Protein AF-A0A345UHA7-F1 (afdb_monomer)

pLDDT: mean 74.05, std 21.98, range [25.69, 98.0]

Structure (mmCIF, N/CA/C/O backbone):
data_AF-A0A345UHA7-F1
#
_entry.id   AF-A0A345UHA7-F1
#
loop_
_atom_site.group_PDB
_atom_site.id
_atom_site.type_symbol
_atom_site.label_atom_id
_atom_site.label_alt_id
_atom_site.label_comp_id
_atom_site.label_asym_id
_atom_site.label_entity_id
_atom_site.label_seq_id
_atom_site.pdbx_PDB_ins_code
_atom_site.Cartn_x
_atom_site.Cartn_y
_atom_site.Cartn_z
_atom_site.occupancy
_atom_site.B_iso_or_equiv
_atom_site.auth_seq_id
_atom_site.auth_comp_id
_atom_site.auth_asym_id
_atom_site.auth_atom_id
_atom_site.pdbx_PDB_model_num
ATOM 1 N N . MET A 1 1 ? -16.483 -17.865 14.409 1.00 34.06 1 MET A N 1
ATOM 2 C CA . MET A 1 1 ? -15.227 -18.391 13.826 1.00 34.06 1 MET A CA 1
ATOM 3 C C . MET A 1 1 ? -14.293 -17.213 13.485 1.00 34.06 1 MET A C 1
ATOM 5 O O . MET A 1 1 ? -13.857 -17.096 12.353 1.00 34.06 1 MET A O 1
ATOM 9 N N . HIS A 1 2 ? -14.020 -16.321 14.456 1.00 38.47 2 HIS A N 1
ATOM 10 C CA . HIS A 1 2 ? -13.382 -14.999 14.241 1.00 38.47 2 HIS A CA 1
ATOM 11 C C . HIS A 1 2 ? -11.969 -14.851 14.842 1.00 38.47 2 HIS A C 1
ATOM 13 O O . HIS A 1 2 ? -11.274 -13.889 14.550 1.00 38.47 2 HIS A O 1
ATOM 19 N N . GLN A 1 3 ? -11.498 -15.814 15.641 1.00 29.56 3 GLN A N 1
ATOM 20 C CA . GLN A 1 3 ?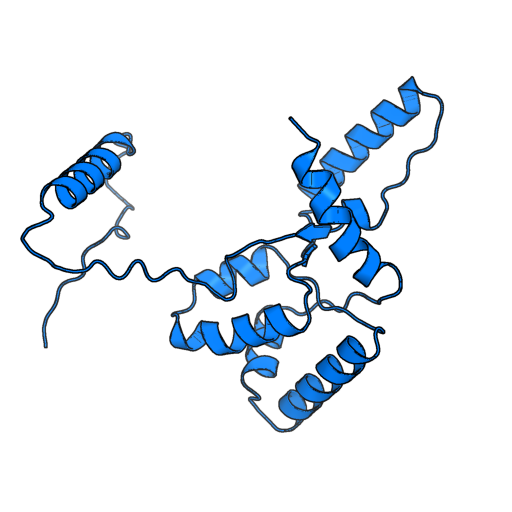 -10.256 -15.650 16.413 1.00 29.56 3 GLN A CA 1
ATOM 21 C C . GLN A 1 3 ? -8.964 -15.682 15.581 1.00 29.56 3 GLN A C 1
ATOM 23 O O . GLN A 1 3 ? -7.966 -15.098 15.986 1.00 29.56 3 GLN A O 1
ATOM 28 N N . ILE A 1 4 ? -8.947 -16.343 14.418 1.00 29.05 4 ILE A N 1
ATOM 29 C CA . ILE A 1 4 ? -7.709 -16.477 13.627 1.00 29.05 4 ILE A CA 1
ATOM 30 C C . ILE A 1 4 ? -7.385 -15.174 12.877 1.00 29.05 4 ILE A C 1
ATOM 32 O O . ILE A 1 4 ? -6.213 -14.835 12.739 1.00 29.05 4 ILE A O 1
ATOM 36 N N . SER A 1 5 ? -8.390 -14.399 12.447 1.00 39.06 5 SER A N 1
ATOM 37 C CA . SER A 1 5 ? -8.163 -13.122 11.753 1.00 39.06 5 SER A CA 1
ATOM 38 C C . SER A 1 5 ? -7.657 -12.010 12.674 1.00 39.06 5 SER A C 1
ATOM 40 O O . SER A 1 5 ? -6.958 -11.120 12.205 1.00 39.06 5 SER A O 1
ATOM 42 N N . GLU A 1 6 ? -7.977 -12.052 13.969 1.00 41.66 6 GLU A N 1
ATOM 43 C CA . GLU A 1 6 ? -7.555 -11.024 14.932 1.00 41.66 6 GLU A CA 1
ATOM 44 C C . GLU A 1 6 ? -6.086 -11.185 15.353 1.00 41.66 6 GLU A C 1
ATOM 46 O O . GLU A 1 6 ? -5.352 -10.199 15.429 1.00 41.66 6 GLU A O 1
ATOM 51 N N . ILE A 1 7 ? -5.615 -12.425 15.545 1.00 40.81 7 ILE A N 1
ATOM 52 C CA . ILE A 1 7 ? -4.245 -12.709 16.013 1.00 40.81 7 ILE A CA 1
ATOM 53 C C . ILE A 1 7 ? -3.190 -12.309 14.967 1.00 40.81 7 ILE A C 1
ATOM 55 O O . ILE A 1 7 ? -2.185 -11.695 15.322 1.00 40.81 7 ILE A O 1
ATOM 59 N N . TYR A 1 8 ? -3.426 -12.589 13.679 1.00 48.06 8 TYR A N 1
ATOM 60 C CA . TYR A 1 8 ? -2.515 -12.178 12.595 1.00 48.06 8 TYR A CA 1
ATOM 61 C C .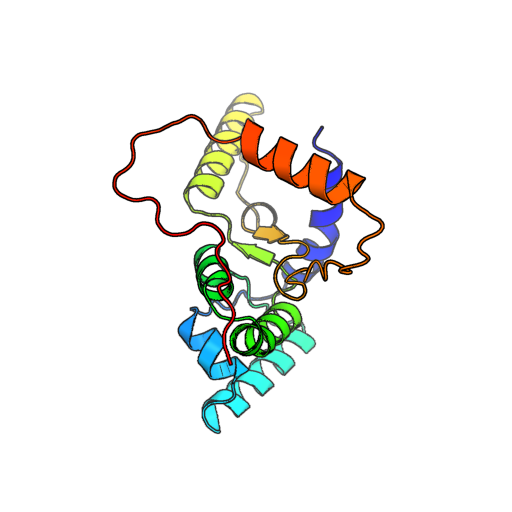 TYR A 1 8 ? -2.475 -10.660 12.393 1.00 48.06 8 TYR A C 1
ATOM 63 O O . TYR A 1 8 ? -1.476 -10.113 11.925 1.00 48.06 8 TYR A O 1
ATOM 71 N N . ASN A 1 9 ? -3.542 -9.969 12.791 1.00 59.47 9 ASN A N 1
ATOM 72 C CA . ASN A 1 9 ? -3.639 -8.531 12.642 1.00 59.47 9 ASN A CA 1
ATOM 73 C C . ASN A 1 9 ? -2.716 -7.815 13.645 1.00 59.47 9 ASN A C 1
ATOM 75 O O . ASN A 1 9 ? -2.028 -6.873 13.270 1.00 59.47 9 ASN A O 1
ATOM 79 N N . HIS A 1 10 ? -2.616 -8.276 14.897 1.00 64.81 10 HIS A N 1
ATOM 80 C CA . HIS A 1 10 ? -1.886 -7.543 15.942 1.00 64.81 10 HIS A CA 1
ATOM 81 C C . HIS A 1 10 ? -0.402 -7.292 15.641 1.00 64.81 10 HIS A C 1
ATOM 83 O O . HIS A 1 10 ? 0.079 -6.185 15.886 1.00 64.81 10 HIS A O 1
ATOM 89 N N . GLU A 1 11 ? 0.330 -8.266 15.094 1.00 72.00 11 GLU A N 1
ATOM 90 C CA . GLU A 1 11 ? 1.757 -8.081 14.802 1.00 72.00 11 GLU A CA 1
ATOM 91 C C . GLU A 1 11 ? 1.973 -7.086 13.653 1.00 72.00 11 GLU A C 1
ATOM 93 O O . GLU A 1 11 ? 2.714 -6.115 13.814 1.00 72.00 11 GLU A O 1
ATOM 98 N N . ALA A 1 12 ? 1.297 -7.275 12.515 1.00 70.81 12 ALA A N 1
ATOM 99 C CA . ALA A 1 12 ? 1.405 -6.366 11.373 1.00 70.81 12 ALA A CA 1
ATOM 100 C C . ALA A 1 12 ? 0.928 -4.949 11.730 1.00 70.81 12 ALA A C 1
ATOM 102 O O . ALA A 1 12 ? 1.555 -3.963 11.339 1.00 70.81 12 ALA A O 1
ATOM 103 N N . LEU A 1 13 ? -0.129 -4.846 12.536 1.00 75.56 13 LEU A N 1
ATOM 104 C CA . LEU A 1 13 ? -0.678 -3.572 12.981 1.00 75.56 13 LEU A CA 1
ATOM 105 C C . LEU A 1 13 ? 0.235 -2.862 13.984 1.00 75.56 13 LEU A C 1
ATOM 107 O O . LEU A 1 13 ? 0.436 -1.656 13.865 1.00 75.56 13 LEU A O 1
ATOM 111 N N . SER A 1 14 ? 0.877 -3.595 14.900 1.00 81.75 14 SER A N 1
ATOM 112 C CA . SER A 1 14 ? 1.869 -3.011 15.818 1.00 81.75 14 SER A CA 1
ATOM 113 C C . SER A 1 14 ? 3.032 -2.340 15.079 1.00 81.75 14 SER A C 1
ATOM 115 O O . SER A 1 14 ? 3.581 -1.345 15.552 1.00 81.75 14 SER A O 1
ATOM 117 N N . ARG A 1 15 ? 3.376 -2.843 13.884 1.00 82.62 15 ARG A N 1
ATOM 118 C CA . ARG A 1 15 ? 4.448 -2.283 13.053 1.00 82.62 15 ARG A CA 1
ATOM 119 C C . ARG A 1 15 ? 4.070 -0.943 12.433 1.00 82.62 15 ARG A C 1
ATOM 121 O O . ARG A 1 15 ? 4.984 -0.188 12.110 1.00 82.62 15 ARG A O 1
ATOM 128 N N . ILE A 1 16 ? 2.778 -0.641 12.273 1.00 86.44 16 ILE A N 1
ATOM 129 C CA . ILE A 1 16 ? 2.304 0.587 11.617 1.00 86.44 16 ILE A CA 1
ATOM 130 C C . ILE A 1 16 ? 1.782 1.657 12.573 1.00 86.44 16 ILE A C 1
ATOM 132 O O . ILE A 1 16 ? 1.665 2.800 12.151 1.00 86.44 16 ILE A O 1
ATOM 136 N N . THR A 1 17 ? 1.522 1.340 13.844 1.00 84.69 17 THR A N 1
ATOM 137 C CA . THR A 1 17 ? 0.939 2.290 14.814 1.00 84.69 17 THR A CA 1
ATOM 138 C C . THR A 1 17 ? 1.694 3.622 14.908 1.00 84.69 17 THR A C 1
ATOM 140 O O . THR A 1 17 ? 1.076 4.656 15.122 1.00 84.69 17 THR A O 1
ATOM 143 N N . ASN A 1 18 ? 3.018 3.612 14.715 1.00 86.62 18 ASN A N 1
ATOM 144 C CA . ASN A 1 18 ? 3.872 4.805 14.794 1.00 86.62 18 ASN A CA 1
ATOM 145 C C . ASN A 1 18 ? 4.433 5.245 13.432 1.00 86.62 18 ASN A C 1
ATOM 147 O O . ASN A 1 18 ? 5.433 5.961 13.382 1.00 86.62 18 ASN A O 1
ATOM 151 N N . ARG A 1 19 ? 3.841 4.775 12.330 1.00 92.06 19 ARG A N 1
ATOM 152 C CA . ARG A 1 19 ? 4.293 5.067 10.967 1.00 92.06 19 ARG A CA 1
ATOM 153 C C . ARG A 1 19 ? 3.260 5.894 10.222 1.00 92.06 19 ARG A C 1
ATOM 155 O O . ARG A 1 19 ? 2.061 5.668 10.345 1.00 92.06 19 ARG A O 1
ATOM 162 N N . GLU A 1 20 ? 3.739 6.788 9.372 1.00 92.44 20 GLU A N 1
ATOM 163 C CA . GLU A 1 20 ? 2.893 7.507 8.428 1.00 92.44 20 GLU A CA 1
ATOM 164 C C . GLU A 1 20 ? 2.586 6.633 7.202 1.00 92.44 20 GLU A C 1
ATOM 166 O O . GLU A 1 20 ? 3.461 5.951 6.659 1.00 92.44 20 GLU A O 1
ATOM 171 N N . ALA A 1 21 ? 1.329 6.643 6.764 1.00 92.06 21 ALA A N 1
ATOM 172 C CA . ALA A 1 21 ? 0.905 5.955 5.553 1.00 92.06 21 ALA A CA 1
ATOM 173 C C . ALA A 1 21 ? 1.141 6.851 4.328 1.00 92.06 21 ALA A C 1
ATOM 175 O O . ALA A 1 21 ? 0.546 7.922 4.223 1.00 92.06 21 ALA A O 1
ATOM 176 N N . ILE A 1 22 ? 1.960 6.394 3.376 1.00 93.81 22 ILE A N 1
ATOM 177 C CA . ILE A 1 22 ? 2.143 7.067 2.081 1.00 93.81 22 ILE A CA 1
ATOM 178 C C . ILE A 1 22 ? 1.391 6.308 0.996 1.00 93.81 22 ILE A C 1
ATOM 180 O O . ILE A 1 22 ? 1.702 5.157 0.686 1.00 93.81 22 ILE A O 1
ATOM 184 N N . PHE A 1 23 ? 0.431 6.987 0.378 1.00 90.31 23 PHE A N 1
ATOM 185 C CA . PHE A 1 23 ? -0.394 6.431 -0.683 1.00 90.31 23 PHE A CA 1
ATOM 186 C C . PHE A 1 23 ? 0.230 6.700 -2.046 1.00 90.31 23 PHE A C 1
ATOM 188 O O . PHE A 1 23 ? 0.559 7.836 -2.386 1.00 90.31 23 PHE A O 1
ATOM 195 N N . LEU A 1 24 ? 0.357 5.640 -2.838 1.00 91.44 24 LEU A N 1
ATOM 196 C CA . LEU A 1 24 ? 0.866 5.702 -4.200 1.00 91.44 24 LEU A CA 1
ATOM 197 C C . LEU A 1 24 ? -0.176 5.106 -5.146 1.00 91.44 24 LEU A C 1
ATOM 199 O O . LEU A 1 24 ? -0.687 4.005 -4.912 1.00 91.44 24 LEU A O 1
ATOM 203 N N . ASP A 1 25 ? -0.474 5.828 -6.224 1.00 90.44 25 ASP A N 1
ATOM 204 C CA . ASP A 1 25 ? -1.280 5.287 -7.313 1.00 90.44 25 ASP A CA 1
ATOM 205 C C . ASP A 1 25 ? -0.494 4.226 -8.109 1.00 90.44 25 ASP A C 1
ATOM 207 O O . ASP A 1 25 ? 0.732 4.099 -8.008 1.00 90.44 25 ASP A O 1
ATOM 211 N N . THR A 1 26 ? -1.201 3.440 -8.922 1.00 88.81 26 THR A N 1
ATOM 212 C CA . THR A 1 26 ? -0.596 2.385 -9.750 1.00 88.81 26 THR A CA 1
ATOM 213 C C . THR A 1 26 ? 0.499 2.917 -10.681 1.00 88.81 26 THR A C 1
ATOM 215 O O . THR A 1 26 ? 1.499 2.234 -10.914 1.00 88.81 26 THR A O 1
ATOM 218 N N . ASN A 1 27 ? 0.349 4.132 -11.215 1.00 91.56 27 ASN A N 1
ATOM 219 C CA . ASN A 1 27 ? 1.341 4.716 -12.113 1.00 91.56 27 ASN A CA 1
ATOM 220 C C . ASN A 1 27 ? 2.631 5.045 -11.360 1.00 91.56 27 ASN A C 1
ATOM 222 O O . ASN A 1 27 ? 3.710 4.725 -11.852 1.00 91.56 27 ASN A O 1
ATOM 226 N N . MET A 1 28 ? 2.540 5.622 -10.164 1.00 94.81 28 MET A N 1
ATOM 227 C CA . MET A 1 28 ? 3.688 5.901 -9.305 1.00 94.81 28 MET A CA 1
ATOM 228 C C . MET A 1 28 ? 4.388 4.612 -8.896 1.00 94.81 28 MET A C 1
ATOM 230 O O . MET A 1 28 ? 5.609 4.528 -9.017 1.00 94.81 28 MET A O 1
ATOM 234 N N . TRP A 1 29 ? 3.634 3.577 -8.515 1.00 94.06 29 TRP A N 1
ATOM 235 C CA . TRP A 1 29 ? 4.209 2.258 -8.262 1.00 94.06 29 TRP A CA 1
ATOM 236 C C . TRP A 1 29 ? 5.005 1.739 -9.459 1.00 94.06 29 TRP A C 1
ATOM 238 O O . TRP A 1 29 ? 6.155 1.337 -9.288 1.00 94.06 29 TRP A O 1
ATOM 248 N N . ASN A 1 30 ? 4.442 1.794 -10.669 1.00 92.12 30 ASN A N 1
ATOM 249 C CA . ASN A 1 30 ? 5.132 1.353 -11.883 1.00 92.12 30 ASN A CA 1
ATOM 250 C C . ASN A 1 30 ? 6.418 2.160 -12.137 1.00 92.12 30 ASN A C 1
ATOM 252 O O . ASN A 1 30 ? 7.479 1.566 -12.336 1.00 92.12 30 ASN A O 1
ATOM 256 N N . LYS A 1 31 ? 6.335 3.496 -12.094 1.00 95.25 31 LYS A N 1
ATOM 257 C CA . LYS A 1 31 ? 7.453 4.413 -12.380 1.00 95.25 31 LYS A CA 1
ATOM 258 C C . LYS A 1 31 ? 8.601 4.269 -11.382 1.00 95.25 31 LYS A C 1
ATOM 260 O O . LYS A 1 31 ? 9.759 4.152 -11.781 1.00 95.25 31 LYS A O 1
ATOM 265 N N . ILE A 1 32 ? 8.274 4.227 -10.088 1.00 96.31 32 ILE A N 1
ATOM 266 C CA . ILE A 1 32 ? 9.247 4.083 -8.997 1.00 96.31 32 ILE A CA 1
ATOM 267 C C . ILE A 1 32 ? 9.895 2.701 -9.051 1.00 96.31 32 ILE A C 1
ATOM 269 O O . ILE A 1 32 ? 11.118 2.592 -9.009 1.00 96.31 32 ILE A O 1
ATOM 273 N N . SER A 1 33 ? 9.100 1.637 -9.195 1.00 93.69 33 SER A N 1
ATOM 274 C CA . SER A 1 33 ? 9.626 0.266 -9.190 1.00 93.69 33 SER A CA 1
ATOM 275 C C . SER A 1 33 ? 10.603 0.018 -10.334 1.00 93.69 33 SER A C 1
ATOM 277 O O . SER A 1 33 ? 11.633 -0.624 -10.119 1.00 93.69 33 SER A O 1
ATOM 279 N N . ARG A 1 34 ? 10.291 0.550 -11.523 1.00 93.44 34 ARG A N 1
ATOM 280 C CA . ARG A 1 34 ? 11.087 0.392 -12.749 1.00 93.44 34 ARG A CA 1
ATOM 281 C C . ARG A 1 34 ? 12.229 1.393 -12.880 1.00 93.44 34 ARG A C 1
ATOM 283 O O . ARG A 1 34 ? 12.983 1.281 -13.836 1.00 93.44 34 ARG A O 1
ATOM 290 N N . GLU A 1 35 ? 12.354 2.335 -11.943 1.00 94.50 35 GLU A N 1
ATOM 291 C CA . GLU A 1 35 ? 13.414 3.349 -11.950 1.00 94.50 35 GLU A CA 1
ATOM 292 C C . GLU A 1 35 ? 13.493 4.072 -13.306 1.00 94.50 35 GLU A C 1
ATOM 294 O O . GLU A 1 35 ? 14.569 4.235 -13.870 1.00 94.50 35 GLU A O 1
ATOM 299 N N . GLU A 1 36 ? 12.335 4.486 -13.845 1.00 91.62 36 GLU A N 1
ATOM 300 C CA . GLU A 1 36 ? 12.207 5.019 -15.217 1.00 91.62 36 GLU A CA 1
ATOM 301 C C . GLU A 1 36 ? 13.141 6.214 -15.498 1.00 91.62 36 GLU A C 1
ATOM 303 O O . GLU A 1 36 ? 13.495 6.480 -16.644 1.00 91.62 36 GLU A O 1
ATOM 308 N N . ASN A 1 37 ? 13.564 6.926 -14.449 1.00 96.00 37 ASN A N 1
ATOM 309 C CA . ASN A 1 37 ? 14.605 7.948 -14.493 1.00 96.00 37 ASN A CA 1
ATOM 310 C C . ASN A 1 37 ? 15.320 8.079 -13.130 1.00 96.00 37 ASN A C 1
ATOM 312 O O . ASN A 1 37 ? 14.905 7.488 -12.125 1.00 96.00 37 ASN A O 1
ATOM 316 N N . ASP A 1 38 ? 16.366 8.911 -13.081 1.00 97.69 38 ASP A N 1
ATOM 317 C CA . ASP A 1 38 ? 17.165 9.151 -11.869 1.00 97.69 38 ASP A CA 1
ATOM 318 C C . ASP A 1 38 ? 16.346 9.710 -10.696 1.00 97.69 38 ASP A C 1
ATOM 320 O O . ASP A 1 38 ? 16.620 9.395 -9.535 1.00 97.69 38 ASP A O 1
ATOM 324 N N . LEU A 1 39 ? 15.300 10.495 -10.980 1.00 97.19 39 LEU A N 1
ATOM 325 C CA . LEU A 1 39 ? 14.390 10.999 -9.953 1.00 97.19 39 LEU A CA 1
ATOM 326 C C . LEU A 1 39 ? 13.629 9.843 -9.289 1.00 97.19 39 LEU A C 1
ATOM 328 O O . LEU A 1 39 ? 13.60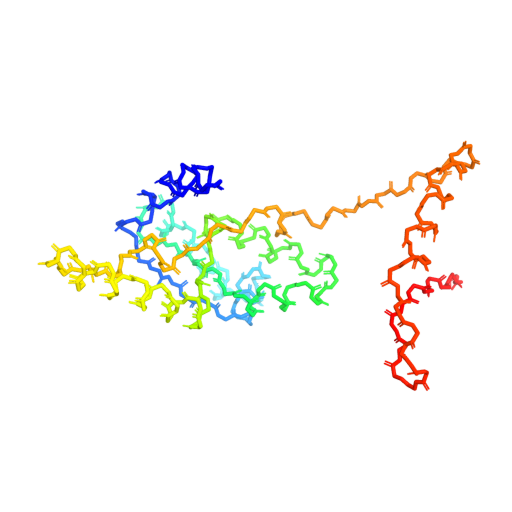6 9.753 -8.063 1.00 97.19 39 LEU A O 1
ATOM 332 N N . PHE A 1 40 ? 13.051 8.928 -10.068 1.00 97.69 40 PHE A N 1
ATOM 333 C CA . PHE A 1 40 ? 12.325 7.774 -9.529 1.00 97.69 40 PHE A CA 1
ATOM 334 C C . PHE A 1 40 ? 13.237 6.789 -8.804 1.00 97.69 40 PHE A C 1
ATOM 336 O O . PHE A 1 40 ? 12.839 6.237 -7.777 1.00 97.69 40 PHE A O 1
ATOM 343 N N . LYS A 1 41 ? 14.476 6.632 -9.271 1.00 97.31 41 LYS A N 1
ATOM 344 C CA . LYS A 1 41 ? 15.508 5.879 -8.555 1.00 97.31 41 LYS A CA 1
ATOM 345 C C . LYS A 1 41 ? 15.811 6.485 -7.183 1.00 97.31 41 LYS A C 1
ATOM 347 O O . LYS A 1 41 ? 15.850 5.764 -6.185 1.00 97.31 41 LYS A O 1
ATOM 352 N N . SER A 1 42 ? 15.964 7.808 -7.122 1.00 97.94 42 SER A N 1
ATOM 353 C CA . SER A 1 42 ? 16.161 8.540 -5.866 1.00 97.94 42 SER A CA 1
ATOM 354 C C . SER A 1 42 ? 14.957 8.399 -4.925 1.00 97.94 42 SER A C 1
ATOM 356 O O . SER A 1 42 ? 15.124 8.053 -3.755 1.00 97.94 42 SER A O 1
ATOM 358 N N . ILE A 1 43 ? 13.731 8.554 -5.443 1.00 97.88 43 ILE A N 1
ATOM 359 C CA . ILE A 1 43 ? 12.490 8.367 -4.672 1.00 97.88 43 ILE A CA 1
ATOM 360 C C . ILE A 1 43 ? 12.408 6.946 -4.105 1.00 97.88 43 ILE A C 1
ATOM 362 O O . ILE A 1 43 ? 12.129 6.780 -2.919 1.00 97.88 43 ILE A O 1
ATOM 366 N N . LYS A 1 44 ? 12.689 5.918 -4.916 1.00 97.69 44 LYS A N 1
ATOM 367 C CA . LYS A 1 44 ? 12.686 4.513 -4.481 1.00 97.69 44 LYS A CA 1
ATOM 368 C C . LYS A 1 44 ? 13.641 4.286 -3.310 1.00 97.69 44 LYS A C 1
ATOM 370 O O . LYS A 1 44 ? 13.264 3.649 -2.327 1.00 97.69 44 LYS A O 1
ATOM 375 N N . LEU A 1 45 ? 14.861 4.820 -3.407 1.00 97.94 45 LEU A N 1
ATOM 376 C CA . LEU A 1 45 ? 15.860 4.734 -2.342 1.00 97.94 45 LEU A CA 1
ATOM 377 C C . LEU A 1 45 ? 15.379 5.442 -1.071 1.00 97.94 45 LEU A C 1
ATOM 379 O O . LEU A 1 45 ? 15.481 4.882 0.018 1.00 97.94 45 LEU A O 1
ATOM 383 N N . HIS A 1 46 ? 14.812 6.639 -1.211 1.00 98.00 46 HIS A N 1
ATOM 384 C CA . HIS A 1 46 ? 14.334 7.418 -0.075 1.00 98.00 46 HIS A CA 1
ATOM 385 C C . HIS A 1 46 ? 13.152 6.749 0.639 1.00 98.00 46 HIS A C 1
ATOM 387 O O . HIS A 1 46 ? 13.148 6.654 1.864 1.00 98.00 46 HIS A O 1
ATOM 393 N N . LEU A 1 47 ? 12.184 6.212 -0.111 1.00 97.88 47 LEU A N 1
ATOM 394 C CA . LEU A 1 47 ? 11.060 5.460 0.453 1.00 97.88 47 LEU A CA 1
ATOM 395 C C . LEU A 1 47 ? 11.541 4.238 1.242 1.00 97.88 47 LEU A C 1
ATOM 397 O O . LEU A 1 47 ? 11.066 4.008 2.353 1.00 97.88 47 LEU A O 1
ATOM 401 N N . LYS A 1 48 ? 12.523 3.494 0.713 1.00 97.62 48 LYS A N 1
ATOM 402 C CA . LYS A 1 48 ? 13.130 2.368 1.437 1.00 97.62 48 LYS A CA 1
ATOM 403 C C . LYS A 1 48 ? 13.799 2.814 2.732 1.00 97.62 48 LYS A C 1
ATOM 405 O O . LYS A 1 48 ? 13.524 2.232 3.772 1.00 97.62 48 LYS A O 1
ATOM 410 N N . GLN A 1 49 ? 14.598 3.879 2.695 1.00 98.00 49 GLN A N 1
ATOM 411 C CA . GLN A 1 49 ? 15.251 4.414 3.894 1.00 98.00 49 GLN A CA 1
ATOM 412 C C . GLN A 1 49 ? 14.232 4.854 4.953 1.00 98.00 49 GLN A C 1
ATOM 414 O O . GLN A 1 49 ? 14.365 4.506 6.123 1.00 98.00 49 GLN A O 1
ATOM 419 N N . LEU A 1 50 ? 13.183 5.583 4.561 1.00 97.81 50 LEU A N 1
ATOM 420 C CA . LEU A 1 50 ? 12.126 6.003 5.486 1.00 97.81 50 LEU A CA 1
ATOM 421 C C . LEU A 1 50 ? 11.367 4.803 6.074 1.00 97.81 50 LEU A C 1
ATOM 423 O O . LEU A 1 50 ? 11.023 4.813 7.260 1.00 97.81 50 LEU A O 1
ATOM 427 N N . PHE A 1 51 ? 11.121 3.770 5.265 1.00 96.25 51 PHE A N 1
ATOM 428 C CA . PHE A 1 51 ? 10.499 2.528 5.714 1.00 96.25 51 PHE A CA 1
ATOM 429 C C . PHE A 1 51 ? 11.395 1.769 6.705 1.00 96.25 51 PHE A C 1
ATOM 431 O O . PHE A 1 51 ? 10.936 1.375 7.779 1.00 96.25 51 PHE A O 1
ATOM 438 N N . GLU A 1 52 ? 12.679 1.603 6.400 1.00 95.50 52 GLU A N 1
ATOM 439 C CA . GLU A 1 52 ? 13.657 0.937 7.271 1.00 95.50 52 GLU A CA 1
ATOM 440 C C . GLU A 1 52 ? 13.852 1.693 8.593 1.00 95.50 52 GLU A C 1
ATOM 442 O O . GLU A 1 52 ? 13.911 1.077 9.656 1.00 95.50 52 GLU A O 1
ATOM 447 N N . CYS A 1 53 ? 13.842 3.029 8.560 1.00 96.50 53 CYS A N 1
ATOM 448 C CA . CYS A 1 53 ? 13.887 3.877 9.754 1.00 96.50 53 CYS A CA 1
ATOM 449 C C . CYS A 1 53 ? 12.595 3.870 10.585 1.00 96.50 53 CYS A C 1
ATOM 451 O O . CYS A 1 53 ? 12.514 4.590 11.580 1.00 96.50 53 CYS A O 1
ATOM 453 N N . GLY A 1 54 ? 11.566 3.123 10.184 1.00 94.81 54 GLY A N 1
ATOM 454 C CA . GLY A 1 54 ? 10.327 3.051 10.947 1.00 94.81 54 GLY A CA 1
ATOM 455 C C . GLY A 1 54 ? 9.448 4.291 10.862 1.00 94.81 54 GLY A C 1
ATOM 456 O O . GLY A 1 54 ? 8.607 4.474 11.733 1.00 94.81 54 GLY A O 1
ATOM 457 N N . LYS A 1 55 ? 9.636 5.141 9.845 1.00 95.75 55 LYS A N 1
ATOM 458 C CA . LYS A 1 55 ? 8.881 6.395 9.704 1.00 95.75 55 LYS A CA 1
ATOM 459 C C . LYS A 1 55 ? 7.611 6.225 8.891 1.00 95.75 55 LYS A C 1
ATOM 461 O O . LYS A 1 55 ? 6.597 6.825 9.223 1.00 95.75 55 LYS A O 1
ATOM 466 N N . ILE A 1 56 ? 7.672 5.417 7.834 1.00 95.75 56 ILE A N 1
ATOM 467 C CA . ILE A 1 56 ? 6.560 5.257 6.895 1.00 95.75 56 ILE A CA 1
ATOM 468 C C . ILE A 1 56 ? 6.244 3.791 6.621 1.00 95.75 56 ILE A C 1
ATOM 470 O O . ILE A 1 56 ? 7.054 2.894 6.886 1.00 95.75 56 ILE A O 1
ATOM 474 N N . PHE A 1 57 ? 5.083 3.570 6.023 1.00 94.50 57 PHE A N 1
ATOM 475 C CA . PHE A 1 57 ? 4.756 2.391 5.229 1.00 94.50 57 PHE A CA 1
ATOM 476 C C . PHE A 1 57 ? 3.874 2.808 4.049 1.00 94.50 57 PHE A C 1
ATOM 478 O O . PHE A 1 57 ? 3.246 3.867 4.076 1.00 94.50 57 PHE A O 1
ATOM 485 N N . CYS A 1 58 ? 3.836 1.989 3.003 1.00 94.00 58 CYS A N 1
ATOM 486 C CA . CYS A 1 58 ? 3.073 2.291 1.794 1.00 94.00 58 CYS A CA 1
ATOM 487 C C . CYS A 1 58 ? 1.937 1.279 1.619 1.00 94.00 58 CYS A C 1
ATOM 489 O O . CYS A 1 58 ? 2.147 0.262 0.952 1.00 94.00 58 CYS A O 1
ATOM 491 N N . PRO A 1 59 ? 0.756 1.503 2.230 1.00 91.62 59 PRO A N 1
ATOM 492 C CA . PRO A 1 59 ? -0.365 0.589 2.077 1.00 91.62 59 PRO A CA 1
ATOM 493 C C . PRO A 1 59 ? -0.819 0.518 0.621 1.00 91.62 59 PRO A C 1
ATOM 495 O O . PRO A 1 59 ? -0.717 1.474 -0.153 1.00 91.62 59 PRO A O 1
ATOM 498 N N . LEU A 1 60 ? -1.365 -0.633 0.262 1.00 89.88 60 LEU A N 1
ATOM 499 C CA . LEU A 1 60 ? -1.920 -0.874 -1.058 1.00 89.88 60 LEU A CA 1
ATOM 500 C C . LEU A 1 60 ? -3.399 -0.498 -1.090 1.00 89.88 60 LEU A C 1
ATOM 502 O O . LEU A 1 60 ? -4.081 -0.469 -0.066 1.00 89.88 60 LEU A O 1
ATOM 506 N N . SER A 1 61 ? -3.906 -0.220 -2.286 1.00 85.75 61 SER A N 1
ATOM 507 C CA . SER A 1 61 ? -5.342 -0.140 -2.526 1.00 85.75 61 SER A CA 1
ATOM 508 C C . SER A 1 61 ? -5.800 -1.368 -3.306 1.00 85.75 61 SER A C 1
ATOM 510 O O . SER A 1 61 ? -5.030 -1.991 -4.050 1.00 85.75 61 SER A O 1
ATOM 512 N N . LYS A 1 62 ? -7.087 -1.694 -3.177 1.00 81.00 62 LYS A N 1
ATOM 513 C CA . LYS A 1 62 ? -7.726 -2.757 -3.958 1.00 81.00 62 LYS A CA 1
ATOM 514 C C . LYS A 1 62 ? -7.578 -2.527 -5.463 1.00 81.00 62 LYS A C 1
ATOM 516 O O . LYS A 1 62 ? -7.396 -3.485 -6.212 1.00 81.00 62 LYS A O 1
ATOM 521 N N . ASP A 1 63 ? -7.627 -1.273 -5.901 1.00 83.94 63 ASP A N 1
ATOM 522 C CA . ASP A 1 63 ? -7.495 -0.921 -7.313 1.00 83.94 63 ASP A CA 1
ATOM 523 C C . ASP A 1 63 ? -6.053 -1.068 -7.795 1.00 83.94 63 ASP A C 1
ATOM 525 O O . ASP A 1 63 ? -5.826 -1.679 -8.837 1.00 83.94 63 ASP A O 1
ATOM 529 N N . THR A 1 64 ? -5.069 -0.648 -6.995 1.00 84.94 64 THR A N 1
ATOM 530 C CA . THR A 1 64 ? -3.645 -0.891 -7.275 1.00 84.94 64 THR A CA 1
ATOM 531 C C . THR A 1 64 ? -3.373 -2.382 -7.469 1.00 84.94 64 THR A C 1
ATOM 533 O O . THR A 1 64 ? -2.700 -2.786 -8.420 1.00 84.94 64 THR A O 1
ATOM 536 N N . PHE A 1 65 ? -3.950 -3.217 -6.607 1.00 81.50 65 PHE A N 1
ATOM 537 C CA . PHE A 1 65 ? -3.822 -4.665 -6.705 1.00 81.50 65 PHE A CA 1
ATOM 538 C C . PHE A 1 65 ? -4.500 -5.233 -7.967 1.00 81.50 65 PHE A C 1
ATOM 540 O O . PHE A 1 65 ? -3.902 -6.032 -8.690 1.00 81.50 65 PHE A O 1
ATOM 547 N N . ARG A 1 66 ? -5.721 -4.785 -8.289 1.00 83.75 66 ARG A N 1
ATOM 548 C CA . ARG A 1 66 ? -6.430 -5.181 -9.520 1.00 83.75 66 ARG A CA 1
ATOM 549 C C . ARG A 1 66 ? -5.648 -4.819 -10.778 1.00 83.75 66 ARG A C 1
ATOM 551 O O . ARG A 1 66 ? -5.577 -5.636 -11.692 1.00 83.75 66 ARG A O 1
ATOM 558 N N . GLU A 1 67 ? -5.059 -3.629 -10.828 1.00 86.06 67 GLU A N 1
ATOM 559 C CA . GLU A 1 67 ? -4.243 -3.213 -11.968 1.00 86.06 67 GLU A CA 1
ATOM 560 C C . GLU A 1 67 ? -2.966 -4.046 -12.100 1.00 86.06 67 GLU A C 1
ATOM 562 O O . GLU A 1 67 ? -2.606 -4.440 -13.208 1.00 86.06 67 GLU A O 1
ATOM 567 N N . LEU A 1 68 ? -2.312 -4.389 -10.986 1.00 84.69 68 LEU A N 1
ATOM 568 C CA . LEU A 1 68 ? -1.148 -5.277 -11.000 1.00 84.69 68 LEU A CA 1
ATOM 569 C C . LEU A 1 68 ? -1.498 -6.664 -11.569 1.00 84.69 68 LEU A C 1
ATOM 571 O O . LEU A 1 68 ? -0.736 -7.226 -12.358 1.00 84.69 68 LEU A O 1
ATOM 575 N N . LEU A 1 69 ? -2.674 -7.202 -11.225 1.00 82.44 69 LEU A N 1
ATOM 576 C CA . LEU A 1 69 ? -3.137 -8.499 -11.729 1.00 82.44 69 LEU A CA 1
ATOM 577 C C . LEU A 1 69 ? -3.399 -8.510 -13.242 1.00 82.44 69 LEU A C 1
ATOM 579 O O . LEU A 1 69 ? -3.205 -9.552 -13.873 1.00 82.44 69 LEU A O 1
ATOM 583 N N . LYS A 1 70 ? -3.785 -7.370 -13.830 1.00 86.12 70 LYS A N 1
ATOM 584 C CA . LYS A 1 70 ? -3.986 -7.227 -15.284 1.00 86.12 70 LYS A CA 1
ATOM 585 C C . LYS A 1 70 ? -2.672 -7.266 -16.073 1.00 86.12 70 LYS A C 1
ATOM 587 O O . LYS A 1 70 ? -2.689 -7.549 -17.268 1.00 86.12 70 LYS A O 1
ATOM 592 N N . GLN A 1 71 ? -1.535 -6.987 -15.434 1.00 83.06 71 GLN A N 1
ATOM 593 C CA . GLN A 1 71 ? -0.229 -6.992 -16.094 1.00 83.06 71 GLN A CA 1
ATOM 594 C C . GLN A 1 71 ? 0.298 -8.422 -16.304 1.00 83.06 71 GLN A C 1
ATOM 596 O O . GLN A 1 71 ? 0.034 -9.340 -15.517 1.00 83.06 71 GLN A O 1
ATOM 601 N N . ASN A 1 72 ? 1.109 -8.621 -17.350 1.00 86.25 72 ASN A N 1
ATOM 602 C CA . ASN A 1 72 ? 1.857 -9.870 -17.519 1.00 86.25 72 ASN A CA 1
ATOM 603 C C . ASN A 1 72 ? 2.861 -10.066 -16.362 1.00 86.25 72 ASN A C 1
ATOM 605 O O . ASN A 1 72 ? 3.225 -9.116 -15.672 1.00 86.25 72 ASN A O 1
ATOM 609 N N . TYR A 1 73 ? 3.274 -11.313 -16.112 1.00 82.06 73 TYR A N 1
ATOM 610 C CA . TYR A 1 73 ? 4.110 -11.641 -14.950 1.00 82.06 73 TYR A CA 1
ATOM 611 C C . TYR A 1 73 ? 5.445 -10.883 -14.938 1.00 82.06 73 TYR A C 1
ATOM 613 O O . TYR A 1 73 ? 5.768 -10.270 -13.928 1.00 82.06 73 TYR A O 1
ATOM 621 N N . GLU A 1 74 ? 6.165 -10.855 -16.060 1.00 84.31 74 GLU A N 1
ATOM 622 C CA . GLU A 1 74 ? 7.474 -10.193 -16.159 1.00 84.31 74 GLU A CA 1
ATOM 623 C C . GLU A 1 74 ? 7.396 -8.687 -15.869 1.00 84.31 74 GLU A C 1
ATOM 625 O O . GLU A 1 74 ? 8.271 -8.123 -15.220 1.00 84.31 74 GLU A O 1
ATOM 630 N N . SER A 1 75 ? 6.309 -8.035 -16.290 1.00 84.75 75 SER A N 1
ATOM 631 C CA . SER A 1 75 ? 6.085 -6.603 -16.049 1.00 84.75 75 SER A CA 1
ATOM 632 C C . SER A 1 75 ? 5.626 -6.305 -14.623 1.00 84.75 75 SER A C 1
ATOM 634 O O . SER A 1 75 ? 5.939 -5.233 -14.096 1.00 84.75 75 SER A O 1
ATOM 636 N N . ALA A 1 76 ? 4.875 -7.233 -14.022 1.00 86.31 76 ALA A N 1
ATOM 637 C CA . ALA A 1 76 ? 4.325 -7.108 -12.677 1.00 86.31 76 ALA A CA 1
ATOM 638 C C . ALA A 1 76 ? 5.366 -7.411 -11.594 1.00 86.31 76 ALA A C 1
ATOM 640 O O . ALA A 1 76 ? 5.369 -6.752 -10.562 1.00 86.31 76 ALA A O 1
ATOM 641 N N . LYS A 1 77 ? 6.264 -8.372 -11.835 1.00 85.94 77 LYS A N 1
ATOM 642 C CA . LYS A 1 77 ? 7.249 -8.860 -10.861 1.00 85.94 77 LYS A CA 1
ATOM 643 C C . LYS A 1 77 ? 8.089 -7.759 -10.185 1.00 85.94 77 LYS A C 1
ATOM 645 O O . LYS A 1 77 ? 8.104 -7.713 -8.958 1.00 85.94 77 LYS A O 1
ATOM 650 N N . PRO A 1 78 ? 8.758 -6.839 -10.906 1.00 88.81 78 PRO A N 1
ATOM 651 C CA . PRO A 1 78 ? 9.558 -5.803 -10.244 1.00 88.81 78 PRO A CA 1
ATOM 652 C C . PRO A 1 78 ? 8.699 -4.836 -9.416 1.00 88.81 78 PRO A C 1
ATOM 654 O O . PRO A 1 78 ? 9.164 -4.281 -8.422 1.00 88.81 78 PRO A O 1
ATOM 657 N N . VAL A 1 79 ? 7.439 -4.637 -9.817 1.00 91.19 79 VAL A N 1
ATOM 658 C CA . VAL A 1 79 ? 6.480 -3.795 -9.094 1.00 91.19 79 VAL A CA 1
ATOM 659 C C . VAL A 1 79 ? 6.007 -4.497 -7.827 1.00 91.19 79 VAL A C 1
ATOM 661 O O . VAL A 1 79 ? 5.993 -3.898 -6.756 1.00 91.19 79 VAL A O 1
ATOM 664 N N . SER A 1 80 ? 5.676 -5.781 -7.939 1.00 88.38 80 SER A N 1
ATOM 665 C CA . SER A 1 80 ? 5.194 -6.603 -6.840 1.00 88.38 80 SER A CA 1
ATOM 666 C C . SER A 1 80 ? 6.264 -6.785 -5.759 1.00 88.38 80 SER A C 1
ATOM 668 O O . SER A 1 80 ? 5.984 -6.589 -4.581 1.00 88.38 80 SER A O 1
ATOM 670 N N . GLU A 1 81 ? 7.513 -7.049 -6.152 1.00 88.62 81 GLU A N 1
ATOM 671 C CA . GLU A 1 81 ? 8.654 -7.140 -5.228 1.00 88.62 81 GLU A CA 1
ATOM 672 C C . GLU A 1 81 ? 8.882 -5.826 -4.470 1.00 88.62 81 GLU A C 1
ATOM 674 O O . GLU A 1 81 ? 9.154 -5.831 -3.267 1.00 88.62 81 GLU A O 1
ATOM 679 N N . PHE A 1 82 ? 8.746 -4.684 -5.151 1.00 92.56 82 PHE A N 1
ATOM 680 C CA . PHE A 1 82 ? 8.887 -3.395 -4.488 1.00 92.56 82 PHE A CA 1
ATOM 681 C C . PHE A 1 82 ? 7.717 -3.105 -3.539 1.00 92.56 82 PHE A C 1
ATOM 683 O O . PHE A 1 82 ? 7.967 -2.710 -2.399 1.00 92.56 82 PHE A O 1
ATOM 690 N N . MET A 1 83 ? 6.472 -3.357 -3.958 1.00 91.75 83 MET A N 1
ATOM 691 C CA . MET A 1 83 ? 5.286 -3.238 -3.099 1.00 91.75 83 MET A CA 1
ATOM 692 C C . MET A 1 83 ? 5.433 -4.069 -1.824 1.00 91.75 83 MET A C 1
ATOM 694 O O . MET A 1 83 ? 5.244 -3.544 -0.725 1.00 91.75 83 MET A O 1
ATOM 698 N N . ASP A 1 84 ? 5.824 -5.337 -1.946 1.00 88.38 84 ASP A N 1
ATOM 699 C CA . ASP A 1 84 ? 6.012 -6.226 -0.796 1.00 88.38 84 ASP A CA 1
ATOM 700 C C . ASP A 1 84 ? 7.101 -5.713 0.156 1.00 88.38 84 ASP A C 1
ATOM 702 O O . ASP A 1 84 ? 6.971 -5.841 1.373 1.00 88.38 84 ASP A O 1
ATOM 706 N N . SER A 1 85 ? 8.139 -5.058 -0.375 1.00 90.94 85 SER A N 1
ATOM 707 C CA . SER A 1 85 ? 9.257 -4.567 0.437 1.00 90.94 85 SER A CA 1
ATOM 708 C C . SER A 1 85 ? 8.917 -3.402 1.374 1.00 90.94 85 SER A C 1
ATOM 710 O O . SER A 1 85 ? 9.629 -3.225 2.359 1.00 90.94 85 SER A O 1
ATOM 712 N N . ILE A 1 86 ? 7.862 -2.617 1.102 1.00 93.31 86 ILE A N 1
ATOM 713 C CA . ILE A 1 86 ? 7.546 -1.399 1.882 1.00 93.31 86 ILE A CA 1
ATOM 714 C C . ILE A 1 86 ? 6.078 -1.266 2.331 1.00 93.31 86 ILE A C 1
ATOM 716 O O . ILE A 1 86 ? 5.719 -0.278 2.977 1.00 93.31 86 ILE A O 1
ATOM 720 N N . SER A 1 87 ? 5.210 -2.232 2.012 1.00 89.88 87 SER A N 1
ATOM 721 C CA . SER A 1 87 ? 3.769 -2.163 2.331 1.00 89.88 87 SER A CA 1
ATOM 722 C C . SER A 1 87 ? 3.337 -2.945 3.572 1.00 89.88 87 SER A C 1
ATOM 724 O O . SER A 1 87 ? 2.197 -2.802 4.008 1.00 89.88 87 SER A O 1
ATOM 726 N N . PHE A 1 88 ? 4.201 -3.813 4.115 1.00 87.19 88 PHE A N 1
ATOM 727 C CA . PHE A 1 88 ? 3.813 -4.872 5.066 1.00 87.19 88 PHE A CA 1
ATOM 728 C C . PHE A 1 88 ? 2.673 -5.780 4.567 1.00 87.19 88 PHE A C 1
ATOM 730 O O . PHE A 1 88 ? 2.006 -6.435 5.368 1.00 87.19 88 PHE A O 1
ATOM 737 N N . SER A 1 89 ? 2.433 -5.808 3.251 1.00 83.31 89 SER A N 1
ATOM 738 C CA . SER A 1 89 ? 1.282 -6.475 2.641 1.00 83.31 89 SER A CA 1
ATOM 739 C C . SER A 1 89 ? -0.054 -6.009 3.236 1.00 83.31 89 SER A C 1
ATOM 741 O O . SER A 1 89 ? -1.013 -6.774 3.306 1.00 83.31 89 SER A O 1
ATOM 743 N N . LEU A 1 90 ? -0.123 -4.755 3.689 1.00 85.75 90 LEU A N 1
ATOM 744 C CA . LEU A 1 90 ? -1.347 -4.141 4.184 1.00 85.75 90 LEU A CA 1
ATOM 745 C C . LEU A 1 90 ? -2.052 -3.390 3.060 1.00 85.75 90 LEU A C 1
ATOM 747 O O . LEU A 1 90 ? -1.427 -2.715 2.240 1.00 85.75 90 LEU A O 1
ATOM 751 N N . CYS A 1 91 ? -3.374 -3.484 3.054 1.00 87.06 91 CYS A N 1
ATOM 752 C CA . CYS A 1 91 ? -4.245 -2.766 2.144 1.00 87.06 91 CYS A CA 1
ATOM 753 C C . CYS A 1 91 ? -5.271 -1.957 2.912 1.00 87.06 91 CYS A C 1
ATOM 755 O O . CYS A 1 91 ? -5.750 -2.377 3.963 1.00 87.06 91 CYS A O 1
ATOM 757 N N . PHE A 1 92 ? -5.624 -0.806 2.359 1.00 85.69 92 PHE A N 1
ATOM 758 C CA . PHE A 1 92 ? -6.740 -0.011 2.840 1.00 85.69 92 PHE A CA 1
ATOM 759 C C . PHE A 1 92 ? -8.060 -0.742 2.559 1.00 85.69 92 PHE A C 1
ATOM 761 O O . PHE A 1 92 ? -8.259 -1.269 1.456 1.00 85.69 92 PHE A O 1
ATOM 768 N N . ARG A 1 93 ? -8.956 -0.782 3.548 1.00 84.62 93 ARG A N 1
ATOM 769 C CA . ARG A 1 93 ? -10.326 -1.268 3.348 1.00 84.62 93 ARG A CA 1
ATOM 770 C C . ARG A 1 93 ? -11.083 -0.355 2.396 1.00 84.62 93 ARG A C 1
ATOM 772 O O . ARG A 1 93 ? -10.890 0.853 2.384 1.00 84.62 93 ARG A O 1
ATOM 779 N N . SER A 1 94 ? -11.971 -0.916 1.590 1.00 83.31 94 SER A N 1
ATOM 780 C CA . SER A 1 94 ? -12.843 -0.098 0.750 1.00 83.31 94 SER A CA 1
ATOM 781 C C . SER A 1 94 ? -13.771 0.783 1.602 1.00 83.31 94 SER A C 1
ATOM 783 O O . SER A 1 94 ? -14.098 0.407 2.727 1.00 83.31 94 SER A O 1
ATOM 785 N N . PRO A 1 95 ? -14.250 1.926 1.072 1.00 85.88 95 PRO A N 1
ATOM 786 C CA . PRO A 1 95 ? -15.180 2.792 1.798 1.00 85.88 95 PRO A CA 1
ATOM 787 C C . PRO A 1 95 ? -16.421 2.062 2.320 1.00 85.88 95 PRO A C 1
ATOM 789 O O . PRO A 1 95 ? -16.864 2.346 3.422 1.00 85.88 95 PRO A O 1
ATOM 792 N N . ASN A 1 96 ? -16.938 1.082 1.570 1.00 87.06 96 ASN A N 1
ATOM 793 C CA . ASN A 1 96 ? -18.076 0.273 2.007 1.00 87.06 96 ASN A CA 1
ATOM 794 C C . ASN A 1 96 ? -17.716 -0.603 3.215 1.00 87.06 96 ASN A C 1
ATOM 796 O O . ASN A 1 96 ? -18.472 -0.653 4.170 1.00 87.06 96 ASN A O 1
ATOM 800 N N . GLU A 1 97 ? -16.537 -1.236 3.211 1.00 85.38 97 GLU A N 1
ATOM 801 C CA . GLU A 1 97 ? -16.077 -2.035 4.355 1.00 85.38 97 GLU A CA 1
ATOM 802 C C . GLU A 1 97 ? -15.821 -1.168 5.594 1.00 85.38 97 GLU A C 1
ATOM 804 O O . GLU A 1 97 ? -16.056 -1.624 6.706 1.00 85.38 97 GLU A O 1
ATOM 809 N N . ILE A 1 98 ? -15.333 0.065 5.418 1.00 87.75 98 ILE A N 1
ATOM 810 C CA . ILE A 1 98 ? -15.196 1.027 6.521 1.00 87.75 98 ILE A CA 1
ATOM 811 C C . ILE A 1 98 ? -16.571 1.415 7.056 1.00 87.75 98 ILE A C 1
ATOM 813 O O . ILE A 1 98 ? -16.785 1.343 8.260 1.00 87.75 98 ILE A O 1
ATOM 817 N N . PHE A 1 99 ? -17.501 1.765 6.169 1.00 89.19 99 PHE A N 1
ATOM 818 C CA . PHE A 1 99 ? -18.856 2.147 6.543 1.00 89.19 99 PHE A CA 1
ATOM 819 C C . PHE A 1 99 ? -19.572 1.033 7.317 1.00 89.19 99 PHE A C 1
ATOM 821 O O . PHE A 1 99 ? -20.153 1.293 8.367 1.00 89.19 99 PHE A O 1
ATOM 828 N N . ASP A 1 100 ? -19.477 -0.214 6.852 1.00 87.56 100 ASP A N 1
ATOM 829 C CA . ASP A 1 100 ? -20.079 -1.361 7.536 1.00 87.56 100 ASP A CA 1
ATOM 830 C C . ASP A 1 100 ? -19.524 -1.510 8.967 1.00 87.56 100 ASP A C 1
ATOM 832 O O . ASP A 1 100 ? -20.291 -1.677 9.917 1.00 87.56 100 ASP A O 1
ATOM 836 N N . ILE A 1 101 ? -18.207 -1.342 9.150 1.00 85.81 101 ILE A N 1
ATOM 837 C CA . ILE A 1 101 ? -17.565 -1.361 10.475 1.00 85.81 101 ILE A CA 1
ATOM 838 C C . ILE A 1 101 ? -18.042 -0.192 11.346 1.00 85.81 101 ILE A C 1
ATOM 840 O O . ILE A 1 101 ? -18.284 -0.374 12.537 1.00 85.81 101 ILE A O 1
ATOM 844 N N . GLU A 1 102 ? -18.179 1.012 10.788 1.00 89.75 102 GLU A N 1
ATOM 845 C CA . GLU A 1 102 ? -18.681 2.174 11.533 1.00 89.75 102 GLU A CA 1
ATOM 846 C C . GLU A 1 102 ? -20.099 1.932 12.061 1.00 89.75 102 GLU A C 1
ATOM 848 O O . GLU A 1 102 ? -20.389 2.265 13.212 1.00 89.75 102 GLU A O 1
ATOM 853 N N . ILE A 1 103 ? -20.965 1.306 11.258 1.00 91.44 103 ILE A N 1
ATOM 854 C CA . ILE A 1 103 ? -22.318 0.927 11.680 1.00 91.44 103 ILE A CA 1
ATOM 855 C C . ILE A 1 103 ? -22.273 -0.124 12.794 1.00 91.44 103 ILE A C 1
ATOM 857 O O . ILE A 1 103 ? -22.986 0.024 13.790 1.00 91.44 103 ILE A O 1
ATOM 861 N N . GLU A 1 104 ? -21.429 -1.150 12.674 1.00 88.50 104 GLU A N 1
ATOM 862 C CA . GLU A 1 104 ? -21.253 -2.164 13.723 1.00 88.50 104 GLU A CA 1
ATOM 863 C C . GLU A 1 104 ? -20.794 -1.540 15.052 1.00 88.50 104 GLU A C 1
ATOM 865 O O . GLU A 1 104 ? -21.389 -1.805 16.102 1.00 88.50 104 GLU A O 1
ATOM 870 N N . LEU A 1 105 ? -19.789 -0.659 15.010 1.00 87.12 105 LEU A N 1
ATOM 871 C CA . LEU A 1 105 ? -19.267 0.044 16.187 1.00 87.12 105 LEU A CA 1
ATOM 872 C C . LEU A 1 105 ? -20.304 0.992 16.801 1.00 87.12 105 LEU A C 1
ATOM 874 O O . LEU A 1 105 ? -20.401 1.089 18.026 1.00 87.12 105 LEU A O 1
ATOM 878 N N . LEU A 1 106 ? -21.100 1.668 15.970 1.00 90.00 106 LEU A N 1
ATOM 879 C CA . LEU A 1 106 ? -22.180 2.537 16.429 1.00 90.00 106 LEU A CA 1
ATOM 880 C C . LEU A 1 106 ? -23.258 1.738 17.169 1.00 90.00 106 LEU A C 1
ATOM 882 O O . LEU A 1 106 ? -23.677 2.137 18.255 1.00 90.00 106 LEU A O 1
ATOM 886 N N . ILE A 1 107 ? -23.695 0.608 16.605 1.00 89.12 107 ILE A N 1
ATOM 887 C CA . ILE A 1 107 ? -24.701 -0.260 17.231 1.00 89.12 107 ILE A CA 1
ATOM 888 C C . ILE A 1 107 ? -24.177 -0.799 18.566 1.00 89.12 107 ILE A C 1
ATOM 890 O O . ILE A 1 107 ? -24.890 -0.721 19.568 1.00 89.12 107 ILE A O 1
ATOM 894 N N . ALA A 1 108 ? -22.932 -1.284 18.604 1.00 86.69 108 ALA A N 1
ATOM 895 C CA . ALA A 1 108 ? -22.297 -1.739 19.840 1.00 86.69 108 ALA A CA 1
ATOM 896 C C . ALA A 1 108 ? -22.242 -0.619 20.892 1.00 86.69 108 ALA A C 1
ATOM 898 O O . ALA A 1 108 ? -22.612 -0.826 22.046 1.00 86.69 108 ALA A O 1
ATOM 899 N N . GLY A 1 109 ? -21.878 0.600 20.483 1.00 90.25 109 GLY A N 1
ATOM 900 C CA . GLY A 1 109 ? -21.834 1.758 21.374 1.00 90.25 109 GLY A CA 1
ATOM 901 C C . GLY A 1 109 ? -23.189 2.139 21.968 1.00 90.25 109 GLY A C 1
ATOM 902 O O . GLY A 1 109 ? -23.271 2.495 23.144 1.00 90.25 109 GLY A O 1
ATOM 903 N N . VAL A 1 110 ? -24.270 2.007 21.193 1.00 91.44 110 VAL A N 1
ATOM 904 C CA . VAL A 1 110 ? -25.640 2.228 21.684 1.00 91.44 110 VAL A CA 1
ATOM 905 C C . VAL A 1 110 ? -26.048 1.168 22.710 1.00 91.44 110 VAL A C 1
ATOM 907 O O . VAL A 1 110 ? -26.695 1.509 23.699 1.00 91.44 110 VAL A O 1
ATOM 910 N N . ILE A 1 111 ? -25.678 -0.097 22.492 1.00 91.62 111 ILE A N 1
ATOM 911 C CA . ILE A 1 111 ? -26.01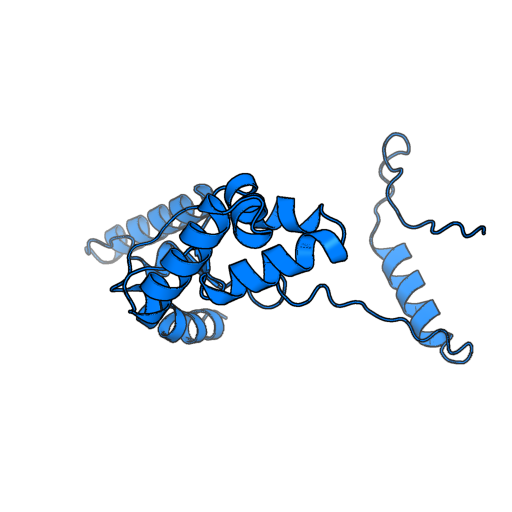2 -1.206 23.400 1.00 91.62 111 ILE A CA 1
ATOM 912 C C . ILE A 1 111 ? -25.237 -1.084 24.718 1.00 91.62 111 ILE A C 1
ATOM 914 O O . ILE A 1 111 ? -25.832 -1.190 25.792 1.00 91.62 111 ILE A O 1
ATOM 918 N N . ASP A 1 112 ? -23.934 -0.819 24.637 1.00 92.69 112 ASP A N 1
ATOM 919 C CA . ASP A 1 112 ? -23.029 -0.840 25.792 1.00 92.69 112 ASP A CA 1
ATOM 920 C C . ASP A 1 112 ? -22.903 0.528 26.491 1.00 92.69 112 ASP A C 1
ATOM 922 O O . ASP A 1 112 ? -22.254 0.647 27.533 1.00 92.69 112 ASP A O 1
ATOM 926 N N . GLY A 1 113 ? -23.507 1.582 25.928 1.00 88.38 113 GLY A N 1
ATOM 927 C CA . GLY A 1 113 ? -23.415 2.955 26.436 1.00 88.38 113 GLY A CA 1
ATOM 928 C C . GLY A 1 113 ? -22.009 3.560 26.328 1.00 88.38 113 GLY A C 1
ATOM 929 O O . GLY A 1 113 ? -21.668 4.476 27.078 1.00 88.38 113 GLY A O 1
ATOM 930 N N . GLN A 1 114 ? -21.179 3.034 25.426 1.00 86.81 114 GLN A N 1
ATOM 931 C CA . GLN A 1 114 ? -19.782 3.425 25.214 1.00 86.81 114 GLN A CA 1
ATOM 932 C C . GLN A 1 114 ? -19.617 4.091 23.845 1.00 86.81 114 GLN A C 1
ATOM 934 O O . GLN A 1 114 ? -20.371 3.828 22.914 1.00 86.81 114 GLN A O 1
ATOM 939 N N . ASN A 1 115 ? -18.607 4.950 23.697 1.00 83.69 115 ASN A N 1
ATOM 940 C CA . ASN A 1 115 ? -18.275 5.532 22.399 1.00 83.69 115 ASN A CA 1
ATOM 941 C C . ASN A 1 115 ? -17.114 4.760 21.765 1.00 83.69 115 ASN A C 1
ATOM 943 O O . ASN A 1 115 ? -15.978 4.854 22.233 1.00 83.69 115 ASN A O 1
ATOM 947 N N . TYR A 1 116 ? -17.401 4.010 20.704 1.00 84.62 116 TYR A N 1
ATOM 948 C CA . TYR A 1 116 ? -16.385 3.307 19.931 1.00 84.62 116 TYR A CA 1
ATOM 949 C C . TYR A 1 116 ? -15.916 4.169 18.762 1.00 84.62 116 TYR A C 1
ATOM 951 O O . TYR A 1 116 ? -16.717 4.712 18.006 1.00 84.62 116 TYR A O 1
ATOM 959 N N . GLN A 1 117 ? -14.598 4.274 18.599 1.00 83.62 117 GLN A N 1
ATOM 960 C CA . GLN A 1 117 ? -13.979 4.955 17.466 1.00 83.62 117 GLN A CA 1
ATOM 961 C C . GLN A 1 117 ? -13.241 3.961 16.581 1.00 83.62 117 GLN A C 1
ATOM 963 O O . GLN A 1 117 ? -12.635 2.998 17.058 1.00 83.62 117 GLN A O 1
ATOM 968 N N . LEU A 1 118 ? -13.259 4.239 15.281 1.00 82.62 118 LEU A N 1
ATOM 969 C CA . LEU A 1 118 ? -12.550 3.449 14.293 1.00 82.62 118 LEU A CA 1
ATOM 970 C C . LEU A 1 118 ? -11.045 3.705 14.437 1.00 82.62 118 LEU A C 1
ATOM 972 O O . LEU A 1 118 ? -10.550 4.805 14.202 1.00 82.62 118 LEU A O 1
ATOM 976 N N . ASN A 1 119 ? -10.311 2.689 14.881 1.00 81.75 119 ASN A N 1
ATOM 977 C CA . ASN A 1 119 ? -8.862 2.773 15.051 1.00 81.75 119 ASN A CA 1
ATOM 978 C C . ASN A 1 119 ? -8.131 2.269 13.785 1.00 81.75 119 ASN A C 1
ATOM 980 O O . ASN A 1 119 ? -8.735 1.701 12.872 1.00 81.75 119 ASN A O 1
ATOM 984 N N . HIS A 1 120 ? -6.803 2.394 13.750 1.00 74.50 120 HIS A N 1
ATOM 985 C CA . HIS A 1 120 ? -5.995 1.960 12.602 1.00 74.50 120 HIS A CA 1
ATOM 986 C C . HIS A 1 120 ? -6.135 0.471 12.247 1.00 74.50 120 HIS A C 1
ATOM 988 O O . HIS A 1 120 ? -5.977 0.113 11.082 1.00 74.50 120 HIS A O 1
ATOM 994 N N . THR A 1 121 ? -6.472 -0.400 13.204 1.00 75.44 121 THR A N 1
ATOM 995 C CA . THR A 1 121 ? -6.653 -1.841 12.955 1.00 75.44 121 THR A CA 1
ATOM 996 C C . THR A 1 121 ? -7.861 -2.131 12.080 1.00 75.44 121 THR A C 1
ATOM 998 O O . THR A 1 121 ? -7.889 -3.133 11.370 1.00 75.44 121 THR A O 1
ATOM 1001 N N . HIS A 1 122 ? -8.854 -1.247 12.123 1.00 79.31 122 HIS A N 1
ATOM 1002 C CA . HIS A 1 122 ? -10.055 -1.344 11.309 1.00 79.31 122 HIS A CA 1
ATOM 1003 C C . HIS A 1 122 ? -9.847 -0.737 9.923 1.00 79.31 122 HIS A C 1
ATOM 1005 O O . HIS A 1 122 ? -10.521 -1.144 8.988 1.00 79.31 122 HIS A O 1
ATOM 1011 N N . ILE A 1 123 ? -8.888 0.177 9.761 1.00 84.31 123 ILE A N 1
ATOM 1012 C CA . ILE A 1 123 ? -8.617 0.852 8.485 1.00 84.31 123 ILE A CA 1
ATOM 1013 C C . ILE A 1 123 ? -7.925 -0.079 7.480 1.00 84.31 123 ILE A C 1
ATOM 1015 O O . ILE A 1 123 ? -8.170 -0.002 6.272 1.00 84.31 123 ILE A O 1
ATOM 1019 N N . TYR A 1 124 ? -7.064 -0.967 7.976 1.00 85.81 124 TYR A N 1
ATOM 1020 C CA . TYR A 1 124 ? -6.219 -1.816 7.145 1.00 85.81 124 TYR A CA 1
ATOM 1021 C C . TYR A 1 124 ? -6.575 -3.297 7.272 1.00 85.81 124 TYR A C 1
ATOM 1023 O O . TYR A 1 124 ? -7.066 -3.766 8.298 1.00 85.81 124 TYR A O 1
ATOM 1031 N N . LEU A 1 125 ? -6.298 -4.044 6.209 1.00 81.88 125 LEU A N 1
ATOM 1032 C CA . LEU A 1 125 ? -6.397 -5.498 6.166 1.00 81.88 125 LEU A CA 1
ATOM 1033 C C . LEU A 1 125 ? -5.126 -6.088 5.555 1.00 81.88 125 LEU A C 1
ATOM 1035 O O . LEU A 1 125 ? -4.533 -5.507 4.644 1.00 81.88 125 LEU A O 1
ATOM 1039 N N . GLN A 1 126 ? -4.705 -7.251 6.039 1.00 78.19 126 GLN A N 1
ATOM 1040 C CA . GLN A 1 126 ? -3.575 -7.962 5.456 1.00 78.19 126 GLN A CA 1
ATOM 1041 C C . GLN A 1 126 ? -3.993 -8.656 4.155 1.00 78.19 126 GLN A C 1
ATOM 1043 O O . GLN A 1 126 ? -4.973 -9.400 4.121 1.00 78.19 126 GLN A O 1
ATOM 1048 N N . ILE A 1 127 ? -3.225 -8.449 3.089 1.00 75.81 127 ILE A N 1
ATOM 1049 C CA . ILE A 1 127 ? -3.322 -9.209 1.845 1.00 75.81 127 ILE A CA 1
ATOM 1050 C C . ILE A 1 127 ? -2.243 -10.290 1.886 1.00 75.81 127 ILE A C 1
ATOM 1052 O O . ILE A 1 127 ? -1.062 -10.010 1.699 1.00 75.81 127 ILE A O 1
ATOM 1056 N N . SER A 1 128 ? -2.621 -11.543 2.127 1.00 58.31 128 SER A N 1
ATOM 1057 C CA . SER A 1 128 ? -1.678 -12.663 2.081 1.00 58.31 128 SER A CA 1
ATOM 1058 C C . SER A 1 128 ? -1.512 -13.206 0.655 1.00 58.31 128 SER A C 1
ATOM 1060 O O . SER A 1 128 ? -2.482 -13.396 -0.068 1.00 58.31 128 SER A O 1
ATOM 1062 N N . GLY A 1 129 ? -0.271 -13.494 0.248 1.00 53.25 129 GLY A N 1
ATOM 1063 C CA . GLY A 1 129 ? 0.028 -14.498 -0.787 1.00 53.25 129 GLY A CA 1
ATOM 1064 C C . GLY A 1 129 ? -0.246 -14.164 -2.261 1.00 53.25 129 GLY A C 1
ATOM 1065 O O . GLY A 1 129 ? -0.116 -15.060 -3.092 1.00 53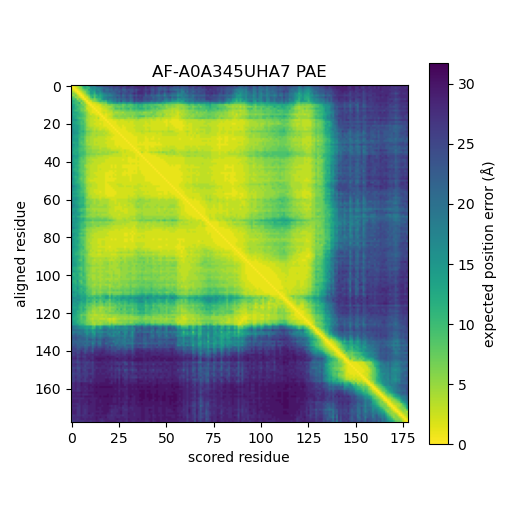.25 129 GLY A O 1
ATOM 1066 N N . PHE A 1 130 ? -0.593 -12.927 -2.629 1.00 51.78 130 PHE A N 1
ATOM 1067 C CA . PHE A 1 130 ? -0.938 -12.624 -4.028 1.00 51.78 130 PHE A CA 1
ATOM 1068 C C . PHE A 1 130 ? 0.085 -11.800 -4.817 1.00 51.78 130 PHE A C 1
ATOM 1070 O O . PHE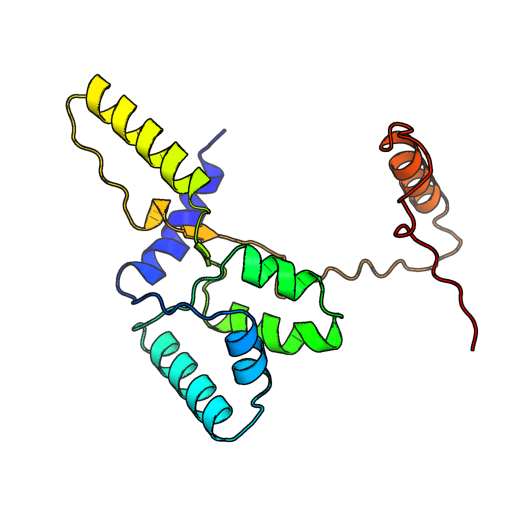 A 1 130 ? 0.063 -11.832 -6.046 1.00 51.78 130 PHE A O 1
ATOM 1077 N N . ILE A 1 131 ? 0.954 -11.046 -4.145 1.00 55.12 131 ILE A N 1
ATOM 1078 C CA . ILE A 1 131 ? 1.809 -10.052 -4.807 1.00 55.12 131 ILE A CA 1
ATOM 1079 C C . ILE A 1 131 ? 3.107 -10.712 -5.297 1.00 55.12 131 ILE A C 1
ATOM 1081 O O . ILE A 1 131 ? 3.369 -10.703 -6.498 1.00 55.12 131 ILE A O 1
ATOM 1085 N N . SER A 1 132 ? 3.859 -11.394 -4.428 1.00 49.28 132 SER A N 1
ATOM 1086 C CA . SER A 1 132 ? 5.082 -12.118 -4.830 1.00 49.28 132 SER A CA 1
ATOM 1087 C C . SER A 1 132 ? 4.838 -13.447 -5.552 1.00 49.28 132 SER A C 1
ATOM 1089 O O . SER A 1 132 ? 5.670 -13.886 -6.348 1.00 49.28 132 SER A O 1
ATOM 1091 N N . SER A 1 133 ? 3.692 -14.087 -5.323 1.00 49.16 133 SER A N 1
ATOM 1092 C CA . SER A 1 133 ? 3.353 -15.387 -5.896 1.00 49.16 133 SER A CA 1
ATOM 1093 C C . SER A 1 133 ? 2.100 -15.294 -6.754 1.00 49.16 133 SER A C 1
ATOM 1095 O O . SER A 1 133 ? 1.029 -15.760 -6.366 1.00 49.16 133 SER A O 1
ATOM 1097 N N . LYS A 1 134 ? 2.245 -14.841 -8.008 1.00 48.56 134 LYS A N 1
ATOM 1098 C CA . LYS A 1 134 ? 1.504 -15.553 -9.058 1.00 48.56 134 LYS A CA 1
ATOM 1099 C C . LYS A 1 134 ? 1.982 -16.998 -8.948 1.00 48.56 134 LYS A C 1
ATOM 1101 O O . LYS A 1 134 ? 3.060 -17.316 -9.443 1.00 48.56 134 LYS A O 1
ATOM 1106 N N . PHE A 1 135 ? 1.254 -17.844 -8.220 1.00 43.59 135 PHE A N 1
ATOM 1107 C CA . PHE A 1 135 ? 1.474 -19.280 -8.249 1.00 43.59 135 PHE A CA 1
ATOM 1108 C C . PHE A 1 135 ? 1.366 -19.681 -9.717 1.00 43.59 135 PHE A C 1
ATOM 1110 O O . PHE A 1 135 ? 0.274 -19.808 -10.266 1.00 43.59 135 PHE A O 1
ATOM 1117 N N . GLN A 1 136 ? 2.507 -19.828 -10.387 1.00 44.94 136 GLN A N 1
ATOM 1118 C CA . GLN A 1 136 ? 2.543 -20.594 -11.610 1.00 44.94 136 GLN A CA 1
ATOM 1119 C C . GLN A 1 136 ? 2.314 -22.026 -11.152 1.00 44.94 136 GLN A C 1
ATOM 1121 O O . GLN A 1 136 ? 3.245 -22.700 -10.710 1.00 44.94 136 GLN A O 1
ATOM 1126 N N . LEU A 1 137 ? 1.061 -22.479 -11.216 1.00 46.19 137 LEU A N 1
ATOM 1127 C CA . LEU A 1 137 ? 0.773 -23.902 -11.297 1.00 46.19 137 LEU A CA 1
ATOM 1128 C C . LEU A 1 137 ? 1.459 -24.388 -12.575 1.00 46.19 137 LEU A C 1
ATOM 1130 O O . LEU A 1 137 ? 0.887 -24.362 -13.661 1.00 46.19 137 LEU A O 1
ATOM 1134 N N . LYS A 1 138 ? 2.739 -24.750 -12.460 1.00 43.75 138 LYS A N 1
ATOM 1135 C CA . LYS A 1 138 ? 3.455 -25.450 -13.515 1.00 43.75 138 LYS A CA 1
ATOM 1136 C C . LYS A 1 138 ? 2.856 -26.836 -13.547 1.00 43.75 138 LYS A C 1
ATOM 1138 O O . LYS A 1 138 ? 3.196 -27.691 -12.731 1.00 43.75 138 LYS A O 1
ATOM 1143 N N . TYR A 1 139 ? 1.909 -27.020 -14.452 1.00 47.81 139 TYR A N 1
ATOM 1144 C CA . TYR A 1 139 ? 1.387 -28.337 -14.720 1.00 47.81 139 TYR A CA 1
ATOM 1145 C C . TYR A 1 139 ? 2.526 -29.149 -15.321 1.00 47.81 139 TYR A C 1
ATOM 1147 O O . TYR A 1 139 ? 3.033 -28.832 -16.397 1.00 47.81 139 TYR A O 1
ATOM 1155 N N . ASN A 1 140 ? 2.989 -30.154 -14.586 1.00 48.19 140 ASN A N 1
ATOM 1156 C CA . ASN A 1 140 ? 3.899 -31.118 -15.163 1.00 48.19 140 ASN A CA 1
ATOM 1157 C C . ASN A 1 140 ? 3.048 -31.926 -16.146 1.00 48.19 140 ASN A C 1
ATOM 1159 O O . ASN A 1 140 ? 2.160 -32.660 -15.712 1.00 48.19 140 ASN A O 1
ATOM 1163 N N . HIS A 1 141 ? 3.264 -31.748 -17.452 1.00 50.25 141 HIS A N 1
ATOM 1164 C CA . HIS A 1 141 ? 2.708 -32.621 -18.487 1.00 50.25 141 HIS A CA 1
ATOM 1165 C C . HIS A 1 141 ? 3.372 -34.004 -18.359 1.00 50.25 141 HIS A C 1
ATOM 1167 O O . HIS A 1 141 ? 4.093 -34.450 -19.245 1.00 50.25 141 HIS A O 1
ATOM 1173 N N . ASP A 1 142 ? 3.180 -34.682 -17.227 1.00 54.72 142 ASP A N 1
ATOM 1174 C CA . ASP A 1 142 ? 3.367 -36.120 -17.176 1.00 54.72 142 ASP A CA 1
ATOM 1175 C C . ASP A 1 142 ? 2.074 -36.728 -17.739 1.00 54.72 142 ASP A C 1
ATOM 1177 O O . ASP A 1 142 ? 1.024 -36.631 -17.092 1.00 54.72 142 ASP A O 1
ATOM 1181 N N . PRO A 1 143 ? 2.106 -37.346 -18.934 1.00 56.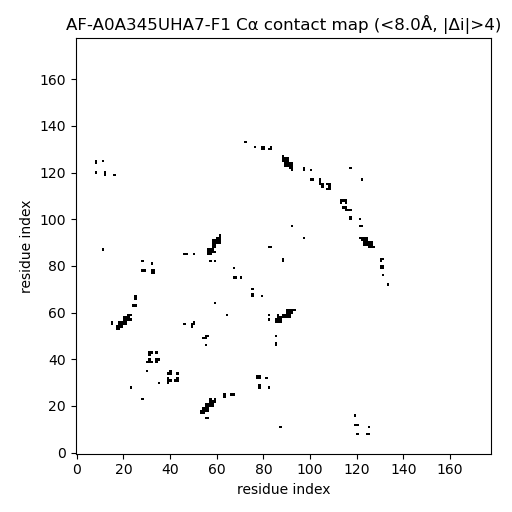81 143 PRO A N 1
ATOM 1182 C CA . PRO A 1 143 ? 0.934 -37.976 -19.540 1.00 56.81 143 PRO A CA 1
ATOM 1183 C C . PRO A 1 143 ? 0.329 -39.099 -18.678 1.00 56.81 143 PRO A C 1
ATOM 1185 O O . PRO A 1 143 ? -0.727 -39.629 -19.017 1.00 56.81 143 PRO A O 1
ATOM 1188 N N . ARG A 1 144 ? 0.965 -39.466 -17.557 1.00 54.53 144 ARG A N 1
ATOM 1189 C CA . ARG A 1 144 ? 0.487 -40.477 -16.607 1.00 54.53 144 ARG A CA 1
ATOM 1190 C C . ARG A 1 144 ? -0.468 -39.948 -15.534 1.00 54.53 144 ARG A C 1
ATOM 1192 O O . ARG A 1 144 ? -1.003 -40.760 -14.786 1.00 54.53 144 ARG A O 1
ATOM 1199 N N . ASN A 1 145 ? -0.716 -38.636 -15.440 1.00 55.72 145 ASN A N 1
ATOM 1200 C CA . ASN A 1 145 ? -1.601 -38.069 -14.409 1.00 55.72 145 ASN A CA 1
ATOM 1201 C C . ASN A 1 145 ? -2.996 -37.682 -14.943 1.00 55.72 145 ASN A C 1
ATOM 1203 O O . ASN A 1 145 ? -3.519 -36.598 -14.683 1.00 55.72 145 ASN A O 1
ATOM 1207 N N . THR A 1 146 ? -3.614 -38.602 -15.690 1.00 60.25 146 THR A N 1
ATOM 1208 C CA . THR A 1 146 ? -4.937 -38.445 -16.328 1.00 60.25 146 THR A CA 1
ATOM 1209 C C . THR A 1 146 ? -6.075 -38.186 -15.337 1.00 60.25 146 THR A C 1
ATOM 1211 O O . THR A 1 146 ? -7.098 -37.613 -15.702 1.00 60.25 146 THR A O 1
ATOM 1214 N N . GLU A 1 147 ? -5.906 -38.586 -14.076 1.00 62.97 147 GLU A N 1
ATOM 1215 C CA . GLU A 1 147 ? -6.925 -38.456 -13.031 1.00 62.97 147 GLU A CA 1
ATOM 1216 C C . GLU A 1 147 ? -7.070 -37.010 -12.528 1.00 62.97 147 GLU A C 1
ATOM 1218 O O . GLU A 1 147 ? -8.181 -36.556 -12.248 1.00 62.97 147 GLU A O 1
ATOM 1223 N N . LEU A 1 148 ? -5.967 -36.255 -12.454 1.00 58.56 148 LEU A N 1
ATOM 1224 C CA . LEU A 1 148 ? -5.996 -34.837 -12.087 1.00 58.56 148 LEU A CA 1
ATOM 1225 C C . LEU A 1 148 ? -6.573 -33.987 -13.228 1.00 58.56 148 LEU A C 1
ATOM 1227 O O . LEU A 1 148 ? -7.441 -33.149 -12.985 1.00 58.56 148 LEU A O 1
ATOM 1231 N N . ASP A 1 149 ? -6.183 -34.282 -14.472 1.00 61.09 149 ASP A N 1
ATOM 1232 C CA . ASP A 1 149 ? -6.763 -33.664 -15.673 1.00 61.09 149 ASP A CA 1
ATOM 1233 C C . ASP A 1 149 ? -8.273 -33.892 -15.763 1.00 61.09 149 ASP A C 1
ATOM 1235 O O . ASP A 1 149 ? -9.026 -32.988 -16.139 1.00 61.09 149 ASP A O 1
ATOM 1239 N N . ARG A 1 150 ? -8.728 -35.098 -15.405 1.00 65.88 150 ARG A N 1
ATOM 1240 C CA . ARG A 1 150 ? -10.150 -35.449 -15.362 1.00 65.88 150 ARG A CA 1
ATOM 1241 C C . ARG A 1 150 ? -10.888 -34.620 -14.313 1.00 65.88 150 ARG A C 1
ATOM 1243 O O . ARG A 1 150 ? -11.893 -33.993 -14.640 1.00 65.88 150 ARG A O 1
ATOM 1250 N N . LYS A 1 151 ? -10.357 -34.543 -13.089 1.00 67.38 151 LYS A N 1
ATOM 1251 C CA . LYS A 1 151 ? -10.967 -33.776 -11.988 1.00 67.38 151 LYS A CA 1
ATOM 1252 C C . LYS A 1 151 ? -11.018 -32.274 -12.262 1.00 67.38 151 LYS A C 1
ATOM 1254 O O . LYS A 1 151 ? -12.005 -31.633 -11.912 1.00 67.38 151 LYS A O 1
ATOM 1259 N N . ILE A 1 152 ? -10.001 -31.711 -12.919 1.00 59.75 152 ILE A N 1
ATOM 1260 C CA . ILE A 1 152 ? -9.998 -30.296 -13.320 1.00 59.75 152 ILE A CA 1
ATOM 1261 C C . ILE A 1 152 ? -11.096 -30.031 -14.358 1.00 59.75 152 ILE A C 1
ATOM 1263 O O . ILE A 1 152 ? -11.856 -29.076 -14.201 1.00 59.75 152 ILE A O 1
ATOM 1267 N N . ARG A 1 153 ? -11.249 -30.898 -15.371 1.00 61.78 153 ARG A N 1
ATOM 1268 C CA . ARG A 1 153 ? -12.337 -30.771 -16.361 1.00 61.78 153 ARG A CA 1
ATOM 1269 C C . ARG A 1 153 ? -13.717 -30.911 -15.728 1.00 61.78 153 ARG A C 1
ATOM 1271 O O . ARG A 1 153 ? -14.606 -30.124 -16.043 1.00 61.78 153 ARG A O 1
ATOM 1278 N N . GLU A 1 154 ? -13.889 -31.872 -14.825 1.00 69.75 154 GLU A N 1
ATOM 1279 C CA . GLU A 1 154 ? -15.141 -32.065 -14.085 1.00 69.75 154 GLU A CA 1
ATOM 1280 C C . GLU A 1 154 ? -15.490 -30.816 -13.265 1.00 69.75 154 GLU A C 1
ATOM 1282 O O . GLU A 1 154 ? -16.607 -30.301 -13.367 1.00 69.75 154 GLU A O 1
ATOM 1287 N N . PHE A 1 155 ? -14.514 -30.244 -12.554 1.00 54.16 155 PHE A N 1
ATOM 1288 C CA . PHE A 1 155 ? -14.706 -29.014 -11.788 1.00 54.16 155 PHE A CA 1
ATOM 1289 C C . PHE A 1 155 ? -15.102 -27.832 -12.688 1.00 54.16 155 PHE A C 1
ATOM 1291 O O . PHE A 1 155 ? -16.118 -27.188 -12.426 1.00 54.16 155 PHE A O 1
ATOM 1298 N N . SER A 1 156 ? -14.389 -27.607 -13.799 1.00 55.03 156 SER A N 1
ATOM 1299 C CA . SER A 1 156 ? -14.700 -26.539 -14.764 1.00 55.03 156 SER A CA 1
ATOM 1300 C C . SER A 1 156 ? -16.052 -26.715 -15.466 1.00 55.03 156 SER A C 1
ATOM 1302 O O . SER A 1 156 ? -16.695 -25.728 -15.813 1.00 55.03 156 SER A O 1
ATOM 1304 N N . SER A 1 157 ? -16.508 -27.954 -15.662 1.00 53.41 157 SER A N 1
ATOM 1305 C CA . SER A 1 157 ? -17.810 -28.246 -16.280 1.00 53.41 157 SER A CA 1
ATOM 1306 C C . SER A 1 157 ? -19.000 -28.084 -15.325 1.00 53.41 157 SER A C 1
ATOM 1308 O O . SER A 1 157 ? -20.129 -27.900 -15.775 1.00 53.41 157 SER A O 1
ATOM 1310 N N . SER A 1 158 ? -18.751 -28.123 -14.012 1.00 50.78 158 SER A N 1
ATOM 1311 C CA . SER A 1 158 ? -19.787 -28.080 -12.968 1.00 50.78 158 SER A CA 1
ATOM 1312 C C . SER A 1 158 ? -20.078 -26.678 -12.412 1.00 50.78 158 SER A C 1
ATOM 1314 O O . SER A 1 158 ? -21.073 -26.502 -11.714 1.00 50.78 158 SER A O 1
ATOM 1316 N N . THR A 1 159 ? -19.256 -25.669 -12.731 1.00 44.09 159 THR A N 1
ATOM 1317 C CA . THR A 1 159 ? -19.330 -24.323 -12.119 1.00 44.09 159 THR A CA 1
ATOM 1318 C C . THR A 1 159 ? -19.858 -23.204 -13.023 1.00 44.09 159 THR A C 1
ATOM 1320 O O . THR A 1 159 ? -19.928 -22.063 -12.573 1.00 44.09 159 THR A O 1
ATOM 1323 N N . ILE A 1 160 ? -20.290 -23.483 -14.259 1.00 39.44 160 ILE A N 1
ATOM 1324 C CA . ILE A 1 160 ? -20.849 -22.447 -15.147 1.00 39.44 160 ILE A CA 1
ATOM 1325 C C . ILE A 1 160 ? -22.343 -22.712 -15.396 1.00 39.44 160 ILE A C 1
ATOM 1327 O O . ILE A 1 160 ? -22.681 -23.606 -16.178 1.00 39.44 160 ILE A O 1
ATOM 1331 N N . PRO A 1 161 ? -23.267 -21.931 -14.800 1.00 36.84 161 PRO A N 1
ATOM 1332 C CA . PRO A 1 161 ? -24.629 -21.855 -15.305 1.00 36.84 161 PRO A CA 1
ATOM 1333 C C . PRO A 1 161 ? -24.568 -21.289 -16.725 1.00 36.84 161 PRO A C 1
ATOM 1335 O O . PRO A 1 161 ? -23.950 -20.250 -16.958 1.00 36.84 161 PRO A O 1
ATOM 1338 N N . LYS A 1 162 ? -25.201 -21.975 -17.680 1.00 43.62 162 LYS A N 1
ATOM 1339 C CA . LYS A 1 162 ? -25.340 -21.519 -19.068 1.00 43.62 162 LYS A CA 1
ATOM 1340 C C . LYS A 1 162 ? -26.109 -20.191 -19.104 1.00 43.62 162 LYS A C 1
ATOM 1342 O O . LYS A 1 162 ? -27.332 -20.192 -19.189 1.00 43.62 162 LYS A O 1
ATOM 1347 N N . ALA A 1 163 ? -25.396 -19.070 -19.051 1.00 34.59 163 ALA A N 1
ATOM 1348 C CA . ALA A 1 163 ? -25.922 -17.755 -19.382 1.00 34.59 163 ALA A CA 1
ATOM 1349 C C . ALA A 1 163 ? -25.416 -17.373 -20.781 1.00 34.59 163 ALA A C 1
ATOM 1351 O O . ALA A 1 163 ? -24.223 -17.202 -21.003 1.00 34.59 163 ALA A O 1
ATOM 1352 N N . ASN A 1 164 ? -26.371 -17.368 -21.709 1.00 33.56 164 ASN A N 1
ATOM 1353 C CA . ASN A 1 164 ? -26.385 -16.888 -23.090 1.00 33.56 164 ASN A CA 1
ATOM 1354 C C . ASN A 1 164 ? -25.070 -16.375 -23.706 1.00 33.56 164 ASN A C 1
ATOM 1356 O O . ASN A 1 164 ? -24.519 -15.340 -23.342 1.00 33.56 164 ASN A O 1
ATOM 1360 N N . GLN A 1 165 ? -24.661 -17.108 -24.743 1.00 41.62 165 GLN A N 1
ATOM 1361 C CA . GLN A 1 165 ? -23.655 -16.763 -25.739 1.00 41.62 165 GLN A CA 1
ATOM 1362 C C . GLN A 1 165 ? -23.929 -15.383 -26.357 1.00 41.62 165 GLN A C 1
ATOM 1364 O O . GLN A 1 165 ? -24.823 -15.251 -27.187 1.00 41.62 165 GLN A O 1
ATOM 1369 N N . ALA A 1 166 ? -23.126 -14.388 -25.979 1.00 33.91 166 ALA A N 1
ATOM 1370 C CA . ALA A 1 166 ? -22.777 -13.261 -26.848 1.00 33.91 166 ALA A CA 1
ATOM 1371 C C . ALA A 1 166 ? -21.462 -12.569 -26.437 1.00 33.91 166 ALA A C 1
ATOM 1373 O O . ALA A 1 166 ? -20.740 -12.152 -27.327 1.00 33.91 166 ALA A O 1
ATOM 1374 N N . ASP A 1 167 ? -21.067 -12.548 -25.155 1.00 34.78 167 ASP A N 1
ATOM 1375 C CA . ASP A 1 167 ? -19.897 -11.754 -24.709 1.00 34.78 167 ASP A CA 1
ATOM 1376 C C . ASP A 1 167 ? -18.889 -12.516 -23.820 1.00 34.78 167 ASP A C 1
ATOM 1378 O O . ASP A 1 167 ? -18.316 -11.972 -22.878 1.00 34.78 167 ASP A O 1
ATOM 1382 N N . ALA A 1 168 ? -18.631 -13.794 -24.112 1.00 30.97 168 ALA A N 1
ATOM 1383 C CA . ALA A 1 168 ? -17.686 -14.618 -23.348 1.00 30.97 168 ALA A CA 1
ATOM 1384 C C . ALA A 1 168 ? -16.573 -15.215 -24.226 1.00 30.97 168 ALA A C 1
ATOM 1386 O O . ALA A 1 168 ? -16.442 -16.430 -24.347 1.00 30.97 168 ALA A O 1
ATOM 1387 N N . PHE A 1 169 ? -15.736 -14.361 -24.817 1.00 32.81 169 PHE A N 1
ATOM 1388 C CA . PHE A 1 169 ? -14.420 -14.762 -25.327 1.00 32.81 169 PHE A CA 1
ATOM 1389 C C . PHE A 1 169 ? -13.321 -14.251 -24.392 1.00 32.81 169 PHE A C 1
ATOM 1391 O O . PHE A 1 169 ? -12.633 -13.278 -24.676 1.00 32.81 169 PHE A O 1
ATOM 1398 N N . ALA A 1 170 ? -13.164 -14.923 -23.253 1.00 34.75 170 ALA A N 1
ATOM 1399 C CA . ALA A 1 170 ? -11.944 -14.872 -22.448 1.00 34.75 170 ALA A CA 1
ATOM 1400 C C . ALA A 1 170 ? -11.857 -16.103 -21.536 1.00 34.75 170 ALA A C 1
ATOM 1402 O O . ALA A 1 170 ? -11.727 -15.985 -20.322 1.00 34.75 170 ALA A O 1
ATOM 1403 N N . VAL A 1 171 ? -11.961 -17.306 -22.104 1.00 29.94 171 VAL A N 1
ATOM 1404 C CA . VAL A 1 171 ? -11.634 -18.533 -21.368 1.00 29.94 171 VAL A CA 1
ATOM 1405 C C . VAL A 1 171 ? -10.794 -19.437 -22.259 1.00 29.94 171 VAL A C 1
ATOM 1407 O O . VAL A 1 171 ? -11.254 -19.935 -23.279 1.00 29.94 171 VAL A O 1
ATOM 1410 N N . CYS A 1 172 ? -9.541 -19.605 -21.839 1.00 31.91 172 CYS A N 1
ATOM 1411 C CA . CYS A 1 172 ? -8.656 -20.731 -22.118 1.00 31.91 172 CYS A CA 1
ATOM 1412 C C . CYS A 1 172 ? -8.696 -21.311 -23.538 1.00 31.91 172 CYS A C 1
ATOM 1414 O O . CYS A 1 172 ? -9.234 -22.390 -23.761 1.00 31.91 172 CYS A O 1
ATOM 1416 N N . CYS A 1 173 ? -7.992 -20.664 -24.461 1.00 26.25 173 CYS A N 1
ATOM 1417 C CA . CYS A 1 173 ? -7.351 -21.354 -25.575 1.00 26.25 173 CYS A CA 1
ATOM 1418 C C . CYS A 1 173 ? -5.986 -20.708 -25.820 1.00 26.25 173 CYS A C 1
ATOM 1420 O O . CYS A 1 173 ? -5.855 -19.766 -26.596 1.00 26.25 173 CYS A O 1
ATOM 1422 N N . LEU A 1 174 ? -4.961 -21.245 -25.151 1.00 31.86 174 LEU A N 1
ATOM 1423 C CA . LEU A 1 174 ? -3.640 -21.339 -25.761 1.00 31.86 174 LEU A CA 1
ATOM 1424 C C . LEU A 1 174 ? -3.828 -22.102 -27.076 1.00 31.86 174 LEU A C 1
ATOM 1426 O O . LEU A 1 174 ? -4.047 -23.310 -27.061 1.00 31.86 174 LEU A O 1
ATOM 1430 N N . HIS A 1 175 ? -3.771 -21.396 -28.198 1.00 25.69 175 HIS A N 1
ATOM 1431 C CA . HIS A 1 175 ? -3.303 -22.006 -29.428 1.00 25.69 175 HIS A CA 1
ATOM 1432 C C . HIS A 1 175 ? -1.827 -21.663 -29.562 1.00 25.69 175 HIS A C 1
ATOM 1434 O O . HIS A 1 175 ? -1.432 -20.501 -29.634 1.00 25.69 175 HIS A O 1
ATOM 1440 N N . SER A 1 176 ? -1.024 -22.721 -29.533 1.00 32.25 176 SER A N 1
ATOM 1441 C CA . SER A 1 176 ? 0.297 -22.775 -30.133 1.00 32.25 176 SER A CA 1
ATOM 1442 C C . SER A 1 176 ? 0.256 -22.219 -31.557 1.00 32.25 176 SER A C 1
ATOM 1444 O O . SER A 1 176 ? -0.746 -22.405 -32.244 1.00 32.25 176 SER A O 1
ATOM 1446 N N . ILE A 1 177 ? 1.357 -21.622 -32.008 1.00 27.56 177 ILE A N 1
ATOM 1447 C CA . ILE A 1 177 ? 2.125 -22.029 -33.198 1.00 27.56 177 ILE A CA 1
ATOM 1448 C C . ILE A 1 177 ? 3.270 -21.012 -33.379 1.00 27.56 177 ILE A C 1
ATOM 1450 O O . ILE A 1 177 ? 3.013 -19.820 -33.495 1.00 27.56 177 ILE A O 1
ATOM 1454 N N . THR A 1 178 ? 4.493 -21.563 -33.329 1.00 38.88 178 THR A N 1
ATOM 1455 C CA . THR A 1 178 ? 5.812 -21.110 -33.842 1.00 38.88 178 THR A CA 1
ATOM 1456 C C . THR A 1 178 ? 6.198 -19.639 -33.776 1.00 38.88 178 THR A C 1
ATOM 1458 O O . THR A 1 178 ? 5.613 -18.838 -34.533 1.00 38.88 178 THR A O 1
#

Secondary structure (DSSP, 8-state):
--HHHHHHHHHHHHHHTTSEEPP--HHHHHHHHTT-SHHHHHHHHHHHHHHHTTSEE--B-HHHHHHHHHS-HHHHHHHHHHHHHHHTTEEEPPHHHHHHHHHHHHHHHHHHT------HHHHEEE--SSSS----------TT-HHHHHHHHHHHHHS-----TTS---S-------

Organism: NCBI:txid1457365

Nearest PDB structures (foldseek):
  7of1-assembly1_b  TM=2.367E-01  e=9.461E+00  Saccharomyces cerevisiae S288C

Sequence (178 aa):
MHQISEIYNHEALSRITNREAIFLDTNMWNKISREENDLFKSIKLHLKQLFECGKIFCPLSKDTFRELLKQNYESAKPVSEFMDSISFSLCFRSPNEIFDIEIELLIAGVIDGQNYQLNHTHIYLQISGFISSKFQLKYNHDPRNTELDRKIREFSSSTIPKANQADAFAVCCLHSIT

Radius of gyration: 21.62 Å; Cα contacts (8 Å, |Δi|>4): 142; chains: 1; bounding box: 44×52×60 Å

Foldseek 3Di:
DCVVQVVVLVVLVVLPPQEAEDEDDLVLLLCLLVCVDPVSVVVLVVLLVCQVVSHHAYAAEPVSLVVLVPDDCVSSQSSLVSNVSGHSQKHFDDPVQLVVVVVVQVVVCVVVVHRDDDDPSSGIGHDPDDRNDPPPPPPDPPVPPVVVVVVVVVVVVPPDDDDDPDPDPDDDDPDDDD

Mean predicted aligned error: 13.89 Å

Solvent-accessible surface area (backbo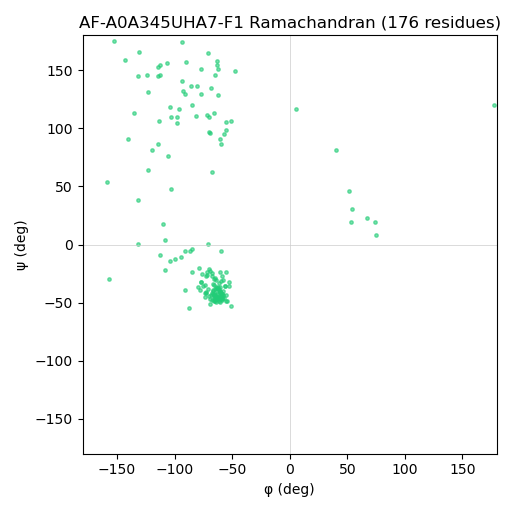ne atoms only — 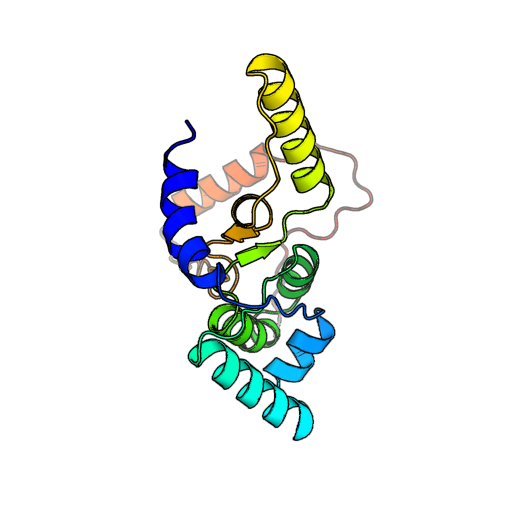not comparable to full-atom values): 10754 Å² total; per-residue (Å²): 144,65,69,70,68,53,62,64,42,52,62,63,43,64,70,43,76,76,31,47,78,47,82,67,56,58,67,53,45,48,40,32,48,65,38,79,41,74,66,29,42,50,48,45,53,49,53,50,51,39,33,75,70,53,47,35,35,36,44,40,45,68,63,44,52,53,56,47,67,73,44,58,67,83,75,28,46,56,35,27,52,47,48,56,73,45,16,81,38,28,24,50,54,53,72,66,60,45,50,54,49,52,52,52,36,49,54,50,17,67,74,72,74,45,88,65,76,90,50,72,73,68,47,43,43,79,60,79,76,61,62,84,41,75,75,74,79,76,75,75,86,54,89,84,52,58,67,60,59,48,52,52,50,52,52,65,67,71,74,63,80,92,71,78,96,81,86,79,91,84,72,91,72,89,72,86,80,136